Protein 5IMU (pdb70)

GO terms:
  GO:0005576 extracellular region (C, HDA)

Structure (mmCIF, N/CA/C/O backbone):
data_5IMU
#
_entry.id   5IMU
#
_cell.length_a   50.155
_cell.length_b   54.973
_cell.length_c   75.807
_cell.angle_alpha   90.00
_cell.angle_beta   90.00
_cell.angle_gamma   90.00
#
_symmetry.space_group_name_H-M   'P 21 21 21'
#
loop_
_entity.id
_entity.type
_entity.pdbx_description
1 polymer 'Tat (Twin-arginine translocation) pathway signal sequence containing protein'
2 non-polymer 'POTASSIUM ION'
3 water water
#
loop_
_atom_site.group_PDB
_atom_site.id
_atom_site.type_symbol
_atom_site.label_atom_id
_atom_site.label_alt_id
_atom_site.label_comp_id
_atom_site.label_asym_id
_atom_site.label_entity_id
_atom_site.label_seq_id
_atom_site.pdbx_PDB_ins_code
_atom_site.Cartn_x
_atom_site.Cartn_y
_atom_site.Cartn_z
_atom_site.occupancy
_atom_site.B_iso_or_equiv
_atom_site.auth_seq_id
_atom_site.auth_comp_id
_atom_site.auth_asym_id
_atom_site.auth_atom_id
_atom_site.pdbx_PDB_model_num
ATOM 1 N N . ALA A 1 4 ? 60.378 76.221 50.090 1.00 57.09 187 ALA A N 1
ATOM 2 C CA . ALA A 1 4 ? 60.243 77.461 50.846 1.00 55.41 187 ALA A CA 1
ATOM 3 C C . ALA A 1 4 ? 59.564 77.199 52.184 1.00 55.82 187 ALA A C 1
ATOM 4 O O . ALA A 1 4 ? 58.360 76.948 52.242 1.00 44.64 187 ALA A O 1
ATOM 6 N N . GLY A 1 5 ? 60.345 77.261 53.260 1.00 47.24 188 GLY A N 1
ATOM 7 C CA . GLY A 1 5 ? 59.846 76.953 54.582 1.00 40.04 188 GLY A CA 1
ATOM 8 C C . GLY A 1 5 ? 59.757 75.479 54.903 1.00 43.36 188 GLY A C 1
ATOM 9 O O . GLY A 1 5 ? 59.318 75.129 56.006 1.00 34.72 188 GLY A O 1
ATOM 10 N N . ALA A 1 6 ? 60.160 74.602 53.980 1.00 38.14 189 ALA A N 1
ATOM 11 C CA . ALA A 1 6 ? 60.094 73.168 54.240 1.00 35.49 189 ALA A CA 1
ATOM 12 C C . ALA A 1 6 ? 61.101 72.751 55.305 1.00 34.11 189 ALA A C 1
ATOM 13 O O . ALA A 1 6 ? 60.802 71.893 56.145 1.00 33.17 189 ALA A O 1
ATOM 15 N N . VAL A 1 7 ? 62.298 73.341 55.284 1.00 31.81 190 VAL A N 1
ATOM 16 C CA . VAL A 1 7 ? 63.305 73.009 56.288 1.00 34.98 190 VAL A CA 1
ATOM 17 C C . VAL A 1 7 ? 62.837 73.431 57.674 1.00 32.56 190 VAL A C 1
ATOM 18 O O . VAL A 1 7 ? 63.007 72.694 58.653 1.00 21.12 190 VAL A O 1
ATOM 22 N N . SER A 1 8 ? 62.234 74.618 57.781 1.00 27.79 191 SER A N 1
ATOM 23 C CA . SER A 1 8 ? 61.814 75.121 59.085 1.00 26.83 191 SER A CA 1
ATOM 24 C C . SER A 1 8 ? 60.711 74.258 59.686 1.00 28.99 191 SER A C 1
ATOM 25 O O . SER A 1 8 ? 60.713 73.990 60.893 1.00 24.23 191 SER A O 1
ATOM 28 N N . ALA A 1 9 ? 59.753 73.823 58.864 1.00 25.08 192 ALA A N 1
ATOM 29 C CA . ALA A 1 9 ? 58.688 72.962 59.366 1.00 21.98 192 ALA A CA 1
ATOM 30 C C . ALA A 1 9 ? 59.230 71.600 59.781 1.00 26.08 192 ALA A C 1
ATOM 31 O O . ALA A 1 9 ? 58.844 71.060 60.826 1.00 18.91 192 ALA A O 1
ATOM 33 N N . ARG A 1 10 ? 60.125 71.030 58.973 1.00 22.49 193 ARG A N 1
ATOM 34 C CA . ARG A 1 10 ? 60.748 69.763 59.335 1.00 21.16 193 ARG A CA 1
ATOM 35 C C . ARG A 1 10 ? 61.583 69.907 60.602 1.00 19.29 193 ARG A C 1
ATOM 36 O O . ARG A 1 10 ? 61.553 69.035 61.479 1.00 19.57 193 ARG A O 1
ATOM 44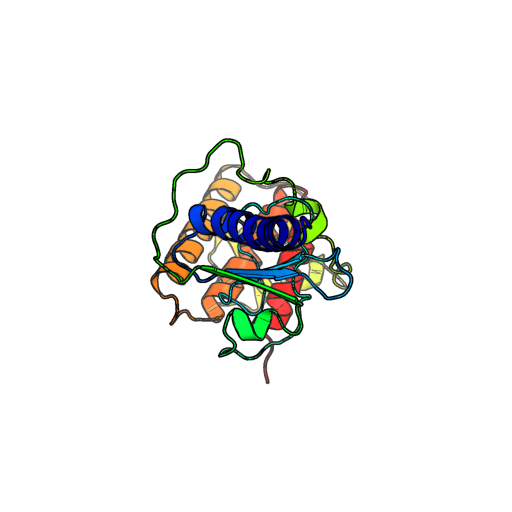 N N . ALA A 1 11 ? 62.326 71.008 60.717 1.00 13.45 194 ALA A N 1
ATOM 45 C CA . ALA A 1 11 ? 63.116 71.254 61.918 1.00 16.63 194 ALA A CA 1
ATOM 46 C C . ALA A 1 11 ? 62.223 71.397 63.145 1.00 18.38 194 ALA A C 1
ATOM 47 O O . ALA A 1 11 ? 62.514 70.837 64.207 1.00 10.95 194 ALA A O 1
ATOM 49 N N . ALA A 1 12 ? 61.131 72.157 63.016 1.00 14.26 195 ALA A N 1
ATOM 50 C CA . ALA A 1 12 ? 60.215 72.342 64.139 1.00 19.02 195 ALA A CA 1
ATOM 51 C C . ALA A 1 12 ? 59.667 71.008 64.625 1.00 18.98 195 ALA A C 1
ATOM 52 O O . ALA A 1 12 ? 59.527 70.786 65.834 1.00 14.84 195 ALA A O 1
ATOM 54 N N . GLU A 1 13 ? 59.362 70.107 63.692 1.00 13.43 196 GLU A N 1
ATOM 55 C CA . GLU A 1 13 ? 58.830 68.795 64.043 1.00 14.37 196 GLU A CA 1
ATOM 56 C C . GLU A 1 13 ? 59.851 67.974 64.822 1.00 18.78 196 GLU A C 1
ATOM 57 O O . GLU A 1 13 ? 59.517 67.350 65.837 1.00 16.46 196 GLU A O 1
ATOM 63 N N . GLN A 1 14 ? 61.104 67.967 64.363 1.00 16.10 197 GLN A N 1
ATOM 64 C CA . GLN A 1 14 ? 62.153 67.237 65.068 1.00 13.78 197 GLN A CA 1
ATOM 65 C C . GLN A 1 14 ? 62.449 67.866 66.425 1.00 14.94 197 GLN A C 1
ATOM 66 O O . GLN A 1 14 ? 62.629 67.153 67.421 1.00 13.33 197 GLN A O 1
ATOM 72 N N . GLN A 1 15 ? 62.501 69.199 66.484 1.00 12.71 198 GLN A N 1
ATOM 73 C CA . GLN A 1 15 ? 62.816 69.875 67.740 1.00 10.69 198 GLN A CA 1
ATOM 74 C C . GLN A 1 15 ? 61.733 69.645 68.783 1.00 14.94 198 GLN A C 1
ATOM 75 O O . GLN A 1 15 ? 62.027 69.526 69.978 1.00 12.95 198 GLN A O 1
ATOM 81 N N . ARG A 1 16 ? 60.473 69.587 68.350 1.00 12.46 199 ARG A N 1
ATOM 82 C CA . ARG A 1 16 ? 59.383 69.323 69.282 1.00 15.14 199 ARG A CA 1
ATOM 83 C C . ARG A 1 16 ? 59.542 67.960 69.944 1.00 17.84 199 ARG A C 1
ATOM 84 O O . ARG A 1 16 ? 59.329 67.819 71.155 1.00 11.35 199 ARG A O 1
ATOM 92 N N . LEU A 1 17 ? 59.921 66.944 69.165 1.00 8.96 200 LEU A N 1
ATOM 93 C CA . LEU A 1 17 ? 60.137 65.619 69.736 1.00 13.94 200 LEU A CA 1
ATOM 94 C C . LEU A 1 17 ? 61.289 65.626 70.731 1.00 12.83 200 LEU A C 1
ATOM 95 O O . LEU A 1 17 ? 61.214 64.980 71.782 1.00 12.89 200 LEU A O 1
ATOM 100 N N . GLN A 1 18 ? 62.367 66.349 70.418 1.00 10.51 201 GLN A N 1
ATOM 101 C CA . GLN A 1 18 ? 63.521 66.356 71.311 1.00 14.11 201 GLN A CA 1
ATOM 102 C C . GLN A 1 18 ? 63.197 67.046 72.631 1.00 9.11 201 GLN A C 1
ATOM 103 O O . GLN A 1 18 ? 63.658 66.610 73.692 1.00 10.96 201 GLN A O 1
ATOM 109 N N . ARG A 1 19 ? 62.410 68.126 72.589 1.00 12.41 202 ARG A N 1
ATOM 110 C CA . ARG A 1 19 ? 62.009 68.785 73.829 1.00 10.19 202 ARG A CA 1
ATOM 111 C C . ARG A 1 19 ? 61.143 67.868 74.684 1.00 14.22 202 ARG A C 1
ATOM 112 O O . ARG A 1 19 ? 61.234 67.890 75.917 1.00 9.91 202 ARG A O 1
ATOM 120 N N . ILE A 1 20 ? 60.296 67.055 74.049 1.00 10.37 203 ILE A N 1
ATOM 121 C CA . ILE A 1 20 ? 59.477 66.103 74.795 1.00 10.28 203 ILE A CA 1
ATOM 122 C C . ILE A 1 20 ? 60.357 65.053 75.464 1.00 10.35 203 ILE A C 1
ATOM 123 O O . ILE A 1 20 ? 60.171 64.723 76.641 1.00 10.11 203 ILE A O 1
ATOM 128 N N . VAL A 1 21 ? 61.335 64.519 74.727 1.00 11.03 204 VAL A N 1
ATOM 129 C CA . VAL A 1 21 ? 62.254 63.537 75.301 1.00 9.48 204 VAL A CA 1
ATOM 130 C C . VAL A 1 21 ? 63.041 64.152 76.452 1.00 12.40 204 VAL A C 1
ATOM 131 O O . VAL A 1 21 ? 63.134 63.578 77.544 1.00 11.93 204 VAL A O 1
ATOM 135 N N . ASP A 1 22 ? 63.623 65.332 76.223 1.00 8.53 205 ASP A N 1
ATOM 136 C CA . ASP A 1 22 ? 64.420 65.971 77.265 1.00 12.65 205 ASP A CA 1
ATOM 137 C C . ASP A 1 22 ? 63.573 66.334 78.479 1.00 8.56 205 ASP A C 1
ATOM 138 O O . ASP A 1 22 ? 64.097 66.414 79.597 1.00 12.33 205 ASP A O 1
ATOM 143 N N . ALA A 1 23 ? 62.266 66.536 78.286 1.00 12.26 206 ALA A N 1
ATOM 144 C CA . ALA A 1 23 ? 61.398 66.879 79.408 1.00 13.11 206 ALA A CA 1
ATOM 145 C C . ALA A 1 23 ? 61.258 65.715 80.382 1.00 15.19 206 ALA A C 1
ATOM 146 O O . ALA A 1 23 ? 61.274 65.913 81.603 1.00 10.71 206 ALA A O 1
ATOM 148 N N . VAL A 1 24 ? 61.108 64.492 79.869 1.00 7.30 207 VAL A N 1
ATOM 149 C CA . VAL A 1 24 ? 61.051 63.350 80.776 1.00 10.66 207 VAL A CA 1
ATOM 150 C C . VAL A 1 24 ? 62.452 62.933 81.204 1.00 12.82 207 VAL A C 1
ATOM 151 O O . VAL A 1 24 ? 62.643 62.448 82.327 1.00 12.06 207 VAL A O 1
ATOM 155 N N . ALA A 1 25 ? 63.451 63.127 80.337 1.00 12.84 208 ALA A N 1
ATOM 156 C CA . ALA A 1 25 ? 64.805 62.698 80.667 1.00 9.53 208 ALA A CA 1
ATOM 157 C C . ALA A 1 25 ? 65.371 63.491 81.837 1.00 14.07 208 ALA A C 1
ATOM 158 O O . ALA A 1 25 ? 66.043 62.928 82.705 1.00 10.33 208 ALA A O 1
ATOM 160 N N . ARG A 1 26 ? 65.104 64.799 81.894 1.00 14.12 209 ARG A N 1
ATOM 161 C CA . ARG A 1 26 ? 65.639 65.563 83.014 1.00 12.23 209 ARG A CA 1
ATOM 162 C C . ARG A 1 26 ? 64.970 65.190 84.332 1.00 13.78 209 ARG A C 1
ATOM 163 O O . ARG A 1 26 ? 65.571 65.388 85.392 1.00 13.54 209 ARG A O 1
ATOM 171 N N . GLN A 1 27 ? 63.755 64.634 84.289 1.00 11.12 210 GLN A N 1
ATOM 172 C CA . GLN A 1 27 ? 63.128 64.119 85.502 1.00 14.24 210 GLN A CA 1
ATOM 173 C C . GLN A 1 27 ? 63.753 62.799 85.938 1.00 15.11 210 GLN A C 1
ATOM 174 O O . GLN A 1 27 ? 63.875 62.535 87.139 1.00 14.61 210 GLN A O 1
ATOM 180 N N . GLU A 1 28 ? 64.142 61.955 84.985 1.00 9.88 211 GLU A N 1
ATOM 181 C CA . GLU A 1 28 ? 64.788 60.676 85.284 1.00 13.81 211 GLU A CA 1
ATOM 182 C C . GLU A 1 28 ? 65.825 60.371 84.211 1.00 11.57 211 GLU A C 1
ATOM 183 O O . GLU A 1 28 ? 65.551 59.656 83.238 1.00 12.31 211 GLU A O 1
ATOM 189 N N . PRO A 1 29 ? 67.046 60.895 84.364 1.00 13.02 212 PRO A N 1
ATOM 190 C CA . PRO A 1 29 ? 68.067 60.724 83.318 1.00 15.10 212 PRO A CA 1
ATOM 191 C C . PRO A 1 29 ? 68.797 59.392 83.358 1.00 13.04 212 PRO A C 1
ATOM 192 O O . PRO A 1 29 ? 69.569 59.105 82.433 1.00 15.55 212 PRO A O 1
ATOM 196 N N . ARG A 1 30 ? 68.579 58.573 84.383 1.00 13.64 213 ARG A N 1
ATOM 197 C CA . ARG A 1 30 ? 69.322 57.330 84.535 1.00 14.81 213 ARG A CA 1
ATOM 198 C C . ARG A 1 30 ? 68.827 56.215 83.622 1.00 15.23 213 ARG A C 1
ATOM 199 O O . ARG A 1 30 ? 69.444 55.144 83.597 1.00 14.77 213 ARG A O 1
ATOM 207 N N . ILE A 1 31 ? 67.747 56.432 82.869 1.00 15.28 214 ILE A N 1
ATOM 208 C CA . ILE A 1 31 ? 67.220 55.435 81.947 1.00 13.24 214 ILE A CA 1
ATOM 209 C C . ILE A 1 31 ? 67.066 56.070 80.571 1.00 14.73 214 ILE A C 1
ATOM 210 O O . ILE A 1 31 ? 67.015 57.293 80.427 1.00 10.48 214 ILE A O 1
ATOM 215 N N . SER A 1 32 ? 66.984 55.215 79.552 1.00 10.39 215 SER A N 1
ATOM 216 C CA . SER A 1 32 ? 66.900 55.683 78.174 1.00 11.72 215 SER A CA 1
ATOM 217 C C . SER A 1 32 ? 65.457 55.978 77.787 1.00 12.23 215 SER A C 1
ATOM 218 O O . SER A 1 32 ? 64.531 55.277 78.204 1.00 11.77 215 SER A O 1
ATOM 221 N N . TRP A 1 33 ? 65.274 57.026 76.982 1.00 11.29 216 TRP A N 1
ATOM 222 C CA . TRP A 1 33 ? 63.963 57.460 76.523 1.00 9.46 216 TRP A CA 1
ATOM 223 C C . TRP A 1 33 ? 63.980 57.654 75.014 1.00 9.81 216 TRP A C 1
ATOM 224 O O . TRP A 1 33 ? 65.033 57.882 74.414 1.00 11.65 216 TRP A O 1
ATOM 235 N N . ALA A 1 34 ? 62.795 57.586 74.409 1.00 11.74 217 ALA A N 1
ATOM 236 C CA . ALA A 1 34 ? 62.636 57.921 73.001 1.00 9.11 217 ALA A CA 1
ATOM 237 C C . ALA A 1 34 ? 61.206 58.373 72.746 1.00 11.11 217 ALA A C 1
ATOM 238 O O . ALA A 1 34 ? 60.270 57.932 73.418 1.00 11.85 217 ALA A O 1
ATOM 240 N N . ALA A 1 35 ? 61.048 59.259 71.765 1.00 13.08 218 ALA A N 1
ATOM 241 C CA . ALA A 1 35 ? 59.739 59.703 71.312 1.00 10.07 218 ALA A CA 1
ATOM 242 C C . ALA A 1 35 ? 59.713 59.745 69.792 1.00 12.33 218 ALA A C 1
ATOM 243 O O . ALA A 1 35 ? 60.711 60.076 69.147 1.00 12.06 218 ALA A O 1
ATOM 245 N N . GLY A 1 36 ? 58.563 59.410 69.227 1.00 10.27 219 GLY A N 1
ATOM 246 C CA . GLY A 1 36 ? 58.420 59.349 67.784 1.00 14.75 219 GLY A CA 1
ATOM 247 C C . GLY A 1 36 ? 57.045 59.806 67.351 1.00 14.01 219 GLY A C 1
ATOM 248 O O . GLY A 1 36 ? 56.066 59.695 68.092 1.00 12.70 219 GLY A O 1
ATOM 249 N N . LEU A 1 37 ? 56.983 60.331 66.131 1.00 11.68 220 LEU A N 1
ATOM 250 C CA . LEU A 1 37 ? 55.737 60.786 65.525 1.00 10.19 220 LEU A CA 1
ATOM 251 C C . LEU A 1 37 ? 55.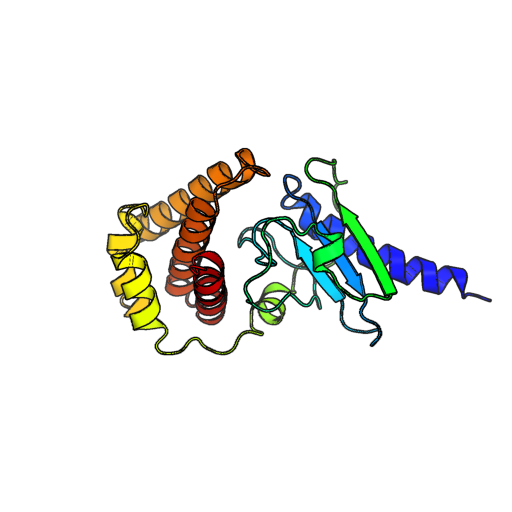239 59.714 64.563 1.00 14.97 220 LEU A C 1
ATOM 252 O O . LEU A 1 37 ? 55.963 59.315 63.645 1.00 12.15 220 LEU A O 1
ATOM 257 N N . ARG A 1 38 ? 54.010 59.251 64.776 1.00 12.16 221 ARG A N 1
ATOM 258 C CA . ARG A 1 38 ? 53.408 58.270 63.886 1.00 16.25 221 ARG A CA 1
ATOM 259 C C . ARG A 1 38 ? 53.060 58.907 62.544 1.00 16.96 221 ARG A C 1
ATOM 260 O O . ARG A 1 38 ? 53.024 60.133 62.396 1.00 16.70 221 ARG A O 1
ATOM 268 N N . ASP A 1 39 ? 52.791 58.053 61.554 1.00 20.15 222 ASP A N 1
ATOM 269 C CA . ASP A 1 39 ? 52.528 58.553 60.210 1.00 23.87 222 ASP A CA 1
ATOM 270 C C . ASP A 1 39 ? 51.175 59.243 60.084 1.00 24.64 222 ASP A C 1
ATOM 271 O O . ASP A 1 39 ? 50.905 59.839 59.037 1.00 26.64 222 ASP A O 1
ATOM 276 N N . ASP A 1 40 ? 50.322 59.186 61.111 1.00 21.38 223 ASP A N 1
ATOM 277 C CA . ASP A 1 40 ? 49.103 59.985 61.068 1.00 18.16 223 ASP A CA 1
ATOM 278 C C . ASP A 1 40 ? 49.379 61.466 61.287 1.00 21.98 223 ASP A C 1
ATOM 279 O O . ASP A 1 40 ? 48.469 62.284 61.109 1.00 28.62 223 ASP A O 1
ATOM 284 N N . GLY A 1 41 ? 50.604 61.824 61.666 1.00 19.70 224 GLY A N 1
ATOM 285 C CA . GLY A 1 41 ? 50.984 63.204 61.874 1.00 22.65 224 GLY A CA 1
ATOM 286 C C . GLY A 1 41 ? 50.551 63.806 63.191 1.00 19.68 224 GLY A C 1
ATOM 287 O O . GLY A 1 41 ? 50.893 64.965 63.461 1.00 21.80 224 GLY A O 1
ATOM 288 N N . THR A 1 42 ? 49.817 63.067 64.024 1.00 16.44 225 THR A N 1
ATOM 289 C CA . THR A 1 42 ? 49.288 63.611 65.270 1.00 21.80 225 THR A CA 1
ATOM 290 C C . THR A 1 42 ? 49.621 62.796 66.512 1.00 20.39 225 THR A C 1
ATOM 291 O O . THR A 1 42 ? 49.576 63.356 67.614 1.00 19.62 225 THR A O 1
ATOM 295 N N . THR A 1 43 ? 49.947 61.512 66.387 1.00 21.66 226 THR A N 1
ATOM 296 C CA . THR A 1 43 ? 50.215 60.669 67.547 1.00 17.50 226 THR A CA 1
ATOM 297 C C . THR A 1 43 ? 51.704 60.704 67.875 1.00 18.76 226 THR A C 1
ATOM 298 O O . THR A 1 43 ? 52.533 60.271 67.068 1.00 15.49 226 THR A O 1
ATOM 302 N N . THR A 1 44 ? 52.038 61.214 69.059 1.00 14.81 227 THR A N 1
ATOM 303 C CA . THR A 1 44 ? 53.410 61.223 69.557 1.00 13.90 227 THR A CA 1
ATOM 304 C C . THR A 1 44 ? 53.553 60.111 70.591 1.00 15.04 227 THR A C 1
ATOM 305 O O . THR A 1 44 ? 52.929 60.158 71.656 1.00 10.78 227 THR A O 1
ATOM 309 N N . LEU A 1 45 ? 54.376 59.116 70.275 1.00 10.88 228 LEU A N 1
ATOM 310 C CA . LEU A 1 45 ? 54.590 57.958 71.133 1.00 12.22 228 LEU A CA 1
ATOM 311 C C . LEU A 1 45 ? 55.841 58.169 71.975 1.00 13.71 228 LEU A C 1
ATOM 312 O O . LEU A 1 45 ? 56.881 58.576 71.449 1.00 11.42 228 LEU A O 1
ATOM 317 N N . LEU A 1 46 ? 55.741 57.890 73.275 1.00 8.39 229 LEU A N 1
ATOM 318 C CA . LEU A 1 46 ? 56.843 58.068 74.214 1.00 11.93 229 LEU A CA 1
ATOM 319 C C . LEU A 1 46 ? 57.123 56.753 74.928 1.00 13.66 229 LEU A C 1
ATOM 320 O O . LEU A 1 46 ? 56.196 56.103 75.426 1.00 11.18 229 LEU A O 1
ATOM 325 N N . VAL A 1 47 ? 58.399 56.363 74.982 1.00 13.92 230 VAL A N 1
ATOM 326 C CA . VAL A 1 47 ? 58.791 55.084 75.564 1.00 10.67 230 VAL A CA 1
ATOM 327 C C . VAL A 1 47 ? 60.053 55.243 76.402 1.00 14.87 230 VAL A C 1
ATOM 328 O O . VAL A 1 47 ? 60.851 56.164 76.204 1.00 10.37 230 VAL A O 1
ATOM 332 N N . THR A 1 48 ? 60.209 54.331 77.359 1.00 13.00 231 THR A N 1
ATOM 333 C CA . THR A 1 48 ? 61.491 53.971 77.942 1.00 10.44 231 THR A CA 1
ATOM 334 C C . THR A 1 48 ? 61.590 52.452 77.910 1.00 9.87 231 THR A C 1
ATOM 335 O O . THR A 1 48 ? 60.577 51.752 77.834 1.00 10.29 231 THR A O 1
ATOM 339 N N . ASP A 1 49 ? 62.817 51.937 77.953 1.00 10.24 232 ASP A N 1
ATOM 340 C CA . ASP A 1 49 ? 63.025 50.495 77.938 1.00 14.13 232 ASP A CA 1
ATOM 341 C C . ASP A 1 49 ? 63.131 49.905 79.340 1.00 14.68 232 ASP A C 1
ATOM 342 O O . ASP A 1 49 ? 63.587 48.765 79.492 1.00 12.97 232 ASP A O 1
ATOM 347 N N . LEU A 1 50 ? 62.713 50.657 80.362 1.00 15.71 233 LEU A N 1
ATOM 348 C CA . LEU A 1 50 ? 62.766 50.160 81.734 1.00 10.85 233 LEU A CA 1
ATOM 349 C C . LEU A 1 50 ? 61.965 48.872 81.890 1.00 12.83 233 LEU A C 1
ATOM 350 O O . LEU A 1 50 ? 62.428 47.918 82.526 1.00 16.41 233 LEU A O 1
ATOM 355 N N . ALA A 1 51 ? 60.766 48.819 81.307 1.00 10.21 234 ALA A N 1
ATOM 356 C CA . ALA A 1 51 ? 59.916 47.641 81.441 1.00 12.22 234 ALA A CA 1
ATOM 357 C C . ALA A 1 51 ? 58.855 47.562 80.349 1.00 16.20 234 ALA A C 1
ATOM 358 O O . ALA A 1 51 ? 57.657 47.635 80.638 1.00 11.86 234 ALA A O 1
ATOM 360 N N . GLY A 1 52 ? 59.284 47.416 79.095 1.00 13.51 235 GLY A N 1
ATOM 361 C CA . GLY A 1 52 ? 58.383 47.119 77.995 1.00 14.01 235 GLY A CA 1
ATOM 362 C C . GLY A 1 52 ? 57.431 48.220 77.584 1.00 16.08 235 GLY A C 1
ATOM 363 O O . GLY A 1 52 ? 56.500 47.953 76.818 1.00 17.02 235 GLY A O 1
ATOM 364 N N . GLY A 1 53 ? 57.630 49.448 78.054 1.00 11.93 236 GLY A N 1
ATOM 365 C CA . GLY A 1 53 ? 56.748 50.559 77.735 1.00 10.23 236 GLY A CA 1
ATOM 366 C C . GLY A 1 53 ? 56.085 51.199 78.936 1.00 15.91 236 GLY A C 1
ATOM 367 O O . GLY A 1 53 ? 55.427 52.241 78.785 1.00 11.48 236 GLY A O 1
ATOM 368 N N . TRP A 1 54 ? 56.223 50.608 80.118 1.00 14.14 237 TRP A N 1
ATOM 369 C CA . TRP A 1 54 ? 55.707 51.203 81.341 1.00 11.26 237 TRP A CA 1
ATOM 370 C C . TRP A 1 54 ? 56.477 52.478 81.669 1.00 9.35 237 TRP A C 1
ATOM 371 O O . TRP A 1 54 ? 57.689 52.562 81.454 1.00 9.73 237 TRP A O 1
ATOM 382 N N . ILE A 1 55 ? 55.767 53.478 82.172 1.00 10.32 238 ILE A N 1
ATOM 383 C CA . ILE A 1 55 ? 56.360 54.752 82.575 1.00 10.51 238 ILE A CA 1
ATOM 384 C C . ILE A 1 55 ? 56.300 54.837 84.090 1.00 7.46 238 ILE A C 1
ATOM 385 O O . ILE A 1 55 ? 55.207 54.738 84.670 1.00 8.34 238 ILE A O 1
ATOM 390 N N . PRO A 1 56 ? 57.427 55.025 84.785 1.00 11.23 239 PRO A N 1
ATOM 391 C CA . PRO A 1 56 ? 57.407 54.998 86.244 1.00 13.48 239 PRO A CA 1
ATOM 392 C C . PRO A 1 56 ? 56.628 56.184 86.808 1.00 12.41 239 PRO A C 1
ATOM 393 O O . PRO A 1 56 ? 56.514 57.230 86.149 1.00 12.61 239 PRO A O 1
ATOM 397 N N . PRO A 1 57 ? 56.093 56.056 88.024 1.00 12.93 240 PRO A N 1
ATOM 398 C CA . PRO A 1 57 ? 55.167 57.091 88.523 1.00 13.19 240 PRO A CA 1
ATOM 399 C C . PRO A 1 57 ? 55.820 58.432 88.813 1.00 12.61 240 PRO A C 1
ATOM 400 O O . PRO A 1 57 ? 55.126 59.456 88.779 1.00 15.09 240 PRO A O 1
ATOM 404 N N . HIS A 1 58 ? 57.118 58.473 89.104 1.00 12.66 241 HIS A N 1
ATOM 405 C CA . HIS A 1 58 ? 57.729 59.737 89.496 1.00 11.91 241 HIS A CA 1
ATOM 406 C C . HIS A 1 58 ? 58.069 60.628 88.308 1.00 12.31 241 HIS A C 1
ATOM 407 O O . HIS A 1 58 ? 58.599 61.726 88.512 1.00 14.49 241 HIS A O 1
ATOM 414 N N . VAL A 1 59 ? 57.769 60.199 87.086 1.00 9.95 242 VAL A N 1
ATOM 415 C CA . VAL A 1 59 ? 57.999 60.996 85.886 1.00 11.49 242 VAL A CA 1
ATOM 416 C C . VAL A 1 59 ? 56.660 61.549 85.420 1.00 10.34 242 VAL A C 1
ATOM 417 O O . VAL A 1 59 ? 55.729 60.785 85.141 1.00 11.10 242 VAL A O 1
ATOM 421 N N . ARG A 1 60 ? 56.560 62.876 85.348 1.00 11.16 243 ARG A N 1
ATOM 422 C CA . ARG A 1 60 ? 55.380 63.537 84.809 1.00 11.51 243 ARG A CA 1
ATOM 423 C C . ARG A 1 60 ? 55.532 63.705 83.302 1.00 9.15 243 ARG A C 1
ATOM 424 O O . ARG A 1 60 ? 56.620 64.013 82.808 1.00 11.74 243 ARG A O 1
ATOM 432 N N . LEU A 1 61 ? 54.415 63.492 82.565 1.00 12.14 244 LEU A N 1
ATOM 433 C CA . LEU A 1 61 ? 54.445 63.391 81.111 1.00 11.03 244 LEU A CA 1
ATOM 434 C C . LEU A 1 61 ? 54.016 64.694 80.449 1.00 11.89 244 LEU A C 1
ATOM 435 O O . LEU A 1 61 ? 53.094 65.363 80.930 1.00 13.16 244 LEU A O 1
ATOM 440 N N . PRO A 1 62 ? 54.674 65.064 79.350 1.00 11.71 245 PRO A N 1
ATOM 441 C CA . PRO A 1 62 ? 54.225 66.225 78.575 1.00 11.77 245 PRO A CA 1
ATOM 442 C C . PRO A 1 62 ? 52.841 66.004 77.985 1.00 14.50 245 PRO A C 1
ATOM 443 O O . PRO A 1 62 ? 52.353 64.878 77.858 1.00 13.45 245 PRO A O 1
ATOM 447 N N . ALA A 1 63 ? 52.205 67.114 77.623 1.00 9.06 246 ALA A N 1
ATOM 448 C CA . ALA A 1 63 ? 50.866 67.064 77.055 1.00 12.57 246 ALA A CA 1
ATOM 449 C C . ALA A 1 63 ? 50.854 66.293 75.739 1.00 15.60 246 ALA A C 1
ATOM 450 O O . ALA A 1 63 ? 51.811 66.337 74.961 1.00 12.63 246 ALA A O 1
ATOM 452 N N . ASN A 1 64 ? 49.762 65.559 75.517 1.00 12.90 247 ASN A N 1
ATOM 453 C CA . ASN A 1 64 ? 49.430 64.960 74.226 1.00 17.65 247 ASN A CA 1
ATOM 454 C C . ASN A 1 64 ? 50.418 63.882 73.789 1.00 18.91 247 ASN A C 1
ATOM 455 O O . ASN A 1 64 ? 50.685 63.735 72.594 1.00 16.04 247 ASN A O 1
ATOM 460 N N . VAL A 1 65 ? 50.967 63.109 74.718 1.00 13.85 248 VAL A N 1
ATOM 461 C CA . VAL A 1 65 ? 51.786 61.961 74.342 1.00 13.14 248 VAL A CA 1
ATOM 462 C C . VAL A 1 65 ? 50.958 60.694 74.504 1.00 17.52 248 VAL A C 1
ATOM 463 O O . VAL A 1 65 ? 50.026 60.626 75.314 1.00 13.75 248 VAL A O 1
ATOM 467 N N . THR A 1 66 ? 51.302 59.681 73.716 1.00 12.54 249 THR A N 1
ATOM 468 C CA . THR A 1 66 ? 50.646 58.383 73.741 1.00 12.53 249 THR A CA 1
ATOM 469 C C . THR A 1 66 ? 51.660 57.333 74.169 1.00 9.59 249 THR A C 1
ATOM 470 O O . THR A 1 66 ? 52.845 57.435 73.835 1.00 11.77 249 THR A O 1
ATOM 474 N N . LEU A 1 67 ? 51.201 56.337 74.919 1.00 9.87 250 LEU A N 1
ATOM 475 C CA . LEU A 1 67 ? 52.069 55.303 75.457 1.00 9.17 250 LEU A CA 1
ATOM 476 C C . LEU A 1 67 ? 51.806 53.972 74.765 1.00 11.09 250 LEU A C 1
ATOM 477 O O . LEU A 1 67 ? 50.738 53.742 74.191 1.00 9.58 250 LEU A O 1
ATOM 482 N N . LEU A 1 68 ? 52.804 53.093 74.821 1.00 10.92 251 LEU A N 1
ATOM 483 C CA . LEU A 1 68 ? 52.607 51.724 74.367 1.00 9.83 251 LEU A CA 1
ATOM 484 C C . LEU A 1 68 ? 51.559 51.040 75.233 1.00 15.32 251 LEU A C 1
ATOM 485 O O . LEU A 1 68 ? 51.516 51.229 76.452 1.00 13.16 251 LEU A O 1
ATOM 490 N N . GLU A 1 69 ? 50.705 50.247 74.598 1.00 17.75 252 GLU A N 1
ATOM 491 C CA . GLU A 1 69 ? 49.695 49.518 75.341 1.00 17.70 252 GLU A CA 1
ATOM 492 C C . GLU A 1 69 ? 50.337 48.350 76.089 1.00 16.94 252 GLU A C 1
ATOM 493 O O . GLU A 1 69 ? 51.371 47.824 75.666 1.00 18.03 252 GLU A O 1
ATOM 499 N N . PRO A 1 70 ? 49.755 47.935 77.222 1.00 13.57 253 PRO A N 1
ATOM 500 C CA . PRO A 1 70 ? 50.359 46.840 77.991 1.00 16.92 253 PRO A CA 1
ATOM 501 C C . PRO A 1 70 ? 50.221 45.496 77.296 1.00 22.26 253 PRO A C 1
ATOM 502 O O . PRO A 1 70 ? 49.155 44.873 77.313 1.00 26.54 253 PRO A O 1
ATOM 506 N N . THR A 1 71 ? 51.306 45.058 76.666 1.00 25.14 254 THR A N 1
ATOM 507 C CA . THR A 1 71 ? 51.419 43.732 76.083 1.00 30.03 254 THR A CA 1
ATOM 508 C C . THR A 1 71 ? 52.838 43.247 76.339 1.00 39.35 254 THR A C 1
ATOM 509 O O . THR A 1 71 ? 53.762 44.054 76.477 1.00 31.05 254 THR A O 1
ATOM 513 N N . ALA A 1 72 ? 53.001 41.929 76.441 1.00 37.63 255 ALA A N 1
ATOM 514 C CA . ALA A 1 72 ? 54.325 41.355 76.635 1.00 44.86 255 ALA A CA 1
ATOM 515 C C . ALA A 1 72 ? 55.243 41.731 75.478 1.00 38.59 255 ALA A C 1
ATOM 516 O O . ALA A 1 72 ? 54.915 41.510 74.309 1.00 42.41 255 ALA A O 1
ATOM 518 N N . ARG A 1 73 ? 56.390 42.316 75.811 1.00 39.58 256 ARG A N 1
ATOM 519 C CA . ARG A 1 73 ? 57.402 42.677 74.831 1.00 43.26 256 ARG A CA 1
ATOM 520 C C . ARG A 1 73 ? 58.745 42.128 75.282 1.00 35.45 256 ARG A C 1
ATOM 521 O O . ARG A 1 73 ? 59.011 42.002 76.481 1.00 44.20 256 ARG A O 1
ATOM 529 N N . ARG A 1 74 ? 59.588 41.800 74.306 1.00 43.31 257 ARG A N 1
ATOM 530 C CA . ARG A 1 74 ? 60.837 41.125 74.616 1.00 40.43 257 ARG A CA 1
ATOM 531 C C . ARG A 1 74 ? 61.752 42.025 75.435 1.00 35.99 257 ARG A C 1
ATOM 532 O O . ARG A 1 74 ? 61.774 43.250 75.272 1.00 35.29 257 ARG A O 1
ATOM 540 N N . ARG A 1 75 ? 62.506 41.382 76.327 1.00 40.80 258 ARG A N 1
ATOM 541 C CA . ARG A 1 75 ? 63.337 42.079 77.296 1.00 37.02 258 ARG A CA 1
ATOM 542 C C . ARG A 1 75 ? 64.373 42.974 76.626 1.00 34.26 258 ARG A C 1
ATOM 543 O O . ARG A 1 75 ? 64.684 44.058 77.132 1.00 33.49 258 ARG A O 1
ATOM 551 N N . ASP A 1 76 ? 64.904 42.543 75.488 1.00 35.67 259 ASP A N 1
ATOM 552 C CA . ASP A 1 76 ? 66.092 43.129 74.881 1.00 36.23 259 ASP A CA 1
ATOM 553 C C . ASP A 1 76 ? 65.784 44.239 73.886 1.00 24.38 259 ASP A C 1
ATOM 554 O O . ASP A 1 76 ? 66.713 44.755 73.260 1.00 22.90 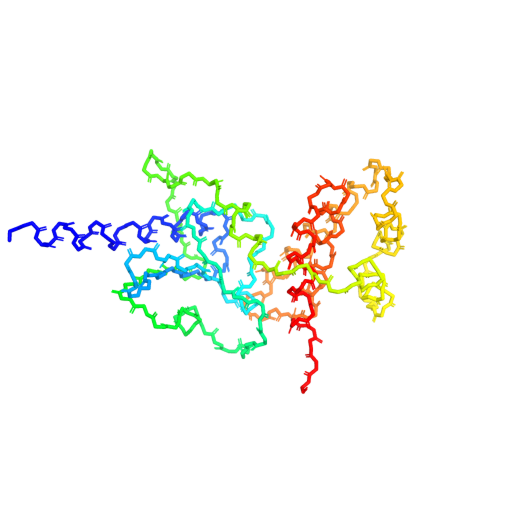259 ASP A O 1
ATOM 559 N N . ALA A 1 77 ? 64.519 44.610 73.720 1.00 22.43 260 ALA A N 1
ATOM 560 C CA . ALA A 1 77 ? 64.170 45.668 72.782 1.00 22.07 260 ALA A CA 1
ATOM 561 C C . ALA A 1 77 ? 64.608 47.019 73.331 1.00 19.30 260 ALA A C 1
ATOM 562 O O . ALA A 1 77 ? 64.293 47.369 74.472 1.00 19.34 260 ALA A O 1
ATOM 564 N N . ASP A 1 78 ? 65.347 47.774 72.522 1.00 15.01 261 ASP A N 1
ATOM 565 C CA . ASP A 1 78 ? 65.793 49.098 72.918 1.00 21.80 261 ASP A CA 1
ATOM 566 C C . ASP A 1 78 ? 64.711 50.129 72.593 1.00 16.27 261 ASP A C 1
ATOM 567 O O . ASP A 1 78 ? 63.665 49.812 72.020 1.00 17.40 261 ASP A O 1
ATOM 572 N N . VAL A 1 79 ? 64.967 51.386 72.966 1.00 14.04 262 VAL A N 1
ATOM 573 C CA . VAL A 1 79 ? 63.954 52.427 72.810 1.00 15.26 262 VAL A CA 1
ATOM 574 C C . VAL A 1 79 ? 63.608 52.647 71.344 1.00 13.83 262 VAL A C 1
ATOM 575 O O . VAL A 1 79 ? 62.461 52.973 71.013 1.00 12.12 262 VAL A O 1
ATOM 579 N N . ILE A 1 80 ? 64.576 52.471 70.444 1.00 10.91 263 ILE A N 1
ATOM 580 C CA . ILE A 1 80 ? 64.291 52.626 69.019 1.00 11.91 263 ILE A CA 1
ATOM 581 C C . ILE A 1 80 ? 63.343 51.528 68.550 1.00 15.71 263 ILE A C 1
ATOM 582 O O . ILE A 1 80 ? 62.343 51.793 67.872 1.00 11.24 263 ILE A O 1
ATOM 587 N N . ASP A 1 81 ? 63.644 50.275 68.910 1.00 13.03 264 ASP A N 1
ATOM 588 C CA . ASP A 1 81 ? 62.759 49.166 68.561 1.00 13.41 264 ASP A CA 1
ATOM 589 C C . ASP A 1 81 ? 61.367 49.356 69.153 1.00 16.25 264 ASP A C 1
ATOM 590 O O . ASP A 1 81 ? 60.361 49.034 68.507 1.00 14.17 264 ASP A O 1
ATOM 595 N N . LEU A 1 82 ? 61.287 49.878 70.382 1.00 14.62 265 LEU A N 1
ATOM 596 C CA . LEU A 1 82 ? 59.993 50.019 71.045 1.00 10.14 265 LEU A CA 1
ATOM 597 C C . LEU A 1 82 ? 59.104 51.043 70.350 1.00 13.56 265 LEU A C 1
ATOM 598 O O . LEU A 1 82 ? 57.875 50.925 70.399 1.00 11.76 265 LEU A O 1
ATOM 603 N N . LEU A 1 83 ? 59.699 52.046 69.697 1.00 13.26 266 LEU A N 1
ATOM 604 C CA . LEU A 1 83 ? 58.898 53.049 69.000 1.00 13.38 266 LEU A CA 1
ATOM 605 C C . LEU A 1 83 ? 58.126 52.451 67.832 1.00 15.39 266 LEU A C 1
ATOM 606 O O . LEU A 1 83 ? 57.058 52.959 67.472 1.00 15.48 266 LEU A O 1
ATOM 611 N N . GLY A 1 84 ? 58.647 51.386 67.226 1.00 16.68 267 GLY A N 1
ATOM 612 C CA . GLY A 1 84 ? 57.996 50.843 66.051 1.00 15.62 267 GLY A CA 1
ATOM 613 C C . GLY A 1 84 ? 58.102 51.794 64.870 1.00 14.63 267 GLY A C 1
ATOM 614 O O . GLY A 1 84 ? 59.096 52.503 64.688 1.00 14.40 267 GLY A O 1
ATOM 615 N N . ALA A 1 85 ? 57.042 51.821 64.064 1.00 13.08 268 ALA A N 1
ATOM 616 C CA . ALA A 1 85 ? 57.029 52.595 62.828 1.00 16.93 268 ALA A CA 1
ATOM 617 C C . ALA A 1 85 ? 56.664 54.048 63.114 1.00 15.02 268 ALA A C 1
ATOM 618 O O . ALA A 1 85 ? 55.556 54.337 63.579 1.00 15.75 268 ALA A O 1
ATOM 620 N N . VAL A 1 86 ? 57.594 54.961 62.828 1.00 10.93 269 VAL A N 1
ATOM 621 C CA . VAL A 1 86 ? 57.403 56.393 63.024 1.00 13.71 269 VAL A CA 1
ATOM 622 C C . VAL A 1 86 ? 58.071 57.125 61.866 1.00 14.08 269 VAL A C 1
ATOM 623 O O . VAL A 1 86 ? 58.821 56.539 61.083 1.00 10.19 269 VAL A O 1
ATOM 627 N N . VAL A 1 87 ? 57.793 58.426 61.764 1.00 10.83 270 VAL A N 1
ATOM 628 C CA . VAL A 1 87 ? 58.355 59.267 60.710 1.00 10.93 270 VAL A CA 1
ATOM 629 C C . VAL A 1 87 ? 59.327 60.307 61.248 1.00 11.29 270 VAL A C 1
ATOM 630 O O . VAL A 1 87 ? 59.843 61.120 60.466 1.00 12.26 270 VAL A O 1
ATOM 634 N N . ALA A 1 88 ? 59.592 60.312 62.554 1.00 10.43 271 ALA A N 1
ATOM 635 C CA . ALA A 1 88 ? 60.640 61.131 63.152 1.00 10.90 271 ALA A CA 1
ATOM 636 C C . ALA A 1 88 ? 60.933 60.580 64.539 1.00 12.77 271 ALA A C 1
ATOM 637 O O . ALA A 1 88 ? 60.029 60.095 65.224 1.00 9.08 271 ALA A O 1
ATOM 639 N N . VAL A 1 89 ? 62.203 60.647 64.942 1.00 9.41 272 VAL A N 1
ATOM 640 C CA . VAL A 1 89 ? 62.676 60.021 66.173 1.00 10.18 272 VAL A CA 1
ATOM 641 C C . VAL A 1 89 ? 63.578 60.987 66.932 1.00 12.84 272 VAL A C 1
ATOM 642 O O . VAL A 1 89 ? 64.405 61.683 66.333 1.00 11.72 272 VAL A O 1
ATOM 646 N N . ALA A 1 90 ? 63.415 61.022 68.257 1.00 12.76 273 ALA A N 1
ATOM 647 C CA . ALA A 1 90 ? 64.369 61.635 69.174 1.00 8.41 273 ALA A CA 1
ATOM 648 C C . ALA A 1 90 ? 64.565 60.698 70.359 1.00 12.04 273 ALA A C 1
ATOM 649 O O . ALA A 1 90 ? 63.674 59.914 70.697 1.00 10.01 273 ALA A O 1
ATOM 651 N N . ALA A 1 91 ? 65.736 60.777 70.990 1.00 10.14 274 ALA A N 1
ATOM 652 C CA . ALA A 1 91 ? 66.055 59.845 72.062 1.00 8.72 274 ALA A CA 1
ATOM 653 C C . ALA A 1 91 ? 66.997 60.483 73.074 1.00 11.37 274 ALA A C 1
ATOM 654 O O . ALA A 1 91 ? 67.556 61.562 72.858 1.00 11.14 274 ALA A O 1
ATOM 656 N N . HIS A 1 92 ? 67.157 59.783 74.196 1.00 9.37 275 HIS A N 1
ATOM 657 C CA . HIS A 1 92 ? 68.070 60.137 75.273 1.00 11.98 275 HIS A CA 1
ATOM 658 C C . HIS A 1 92 ? 68.707 58.852 75.773 1.00 10.47 275 HIS A C 1
ATOM 659 O O . HIS A 1 92 ? 67.996 57.904 76.114 1.00 12.73 275 HIS A O 1
ATOM 666 N N . GLU A 1 93 ? 70.034 58.806 75.791 1.00 10.00 276 GLU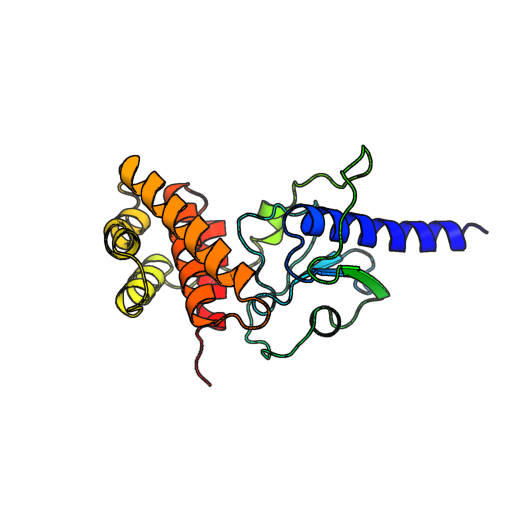 A N 1
ATOM 667 C CA . GLU A 1 93 ? 70.739 57.652 76.327 1.00 13.60 276 GLU A CA 1
ATOM 668 C C . GLU A 1 93 ? 70.918 57.825 77.828 1.00 11.98 276 GLU A C 1
ATOM 669 O O . GLU A 1 93 ? 71.205 58.927 78.305 1.00 12.99 276 GLU A O 1
ATOM 675 N N . SER A 1 94 ? 70.737 56.729 78.563 1.00 13.18 277 SER A N 1
ATOM 676 C CA . SER A 1 94 ? 70.799 56.765 80.018 1.00 15.98 277 SER A CA 1
ATOM 677 C C . SER A 1 94 ? 72.095 57.405 80.499 1.00 17.05 277 SER A C 1
ATOM 678 O O . SER A 1 94 ? 73.179 57.101 79.992 1.00 16.45 277 SER A O 1
ATOM 681 N N . ASN A 1 95 ? 71.960 58.318 81.465 1.00 16.69 278 ASN A N 1
ATOM 682 C CA . ASN A 1 95 ? 73.039 59.016 82.165 1.00 19.43 278 ASN A CA 1
ATOM 683 C C . ASN A 1 95 ? 73.648 60.159 81.360 1.00 24.00 278 ASN A C 1
ATOM 684 O O . ASN A 1 95 ? 74.643 60.752 81.799 1.00 22.67 278 ASN A O 1
ATOM 689 N N . THR A 1 96 ? 73.085 60.494 80.201 1.00 20.65 279 THR A N 1
ATOM 690 C CA . THR A 1 96 ? 73.444 61.737 79.532 1.00 18.66 279 THR A CA 1
ATOM 691 C C . THR A 1 96 ? 72.914 62.924 80.329 1.00 17.77 279 THR A C 1
ATOM 692 O O . THR A 1 96 ? 71.807 62.880 80.873 1.00 15.44 279 THR A O 1
ATOM 696 N N . TYR A 1 97 ? 73.712 63.985 80.413 1.00 18.21 280 TYR A N 1
ATOM 697 C CA . TYR A 1 97 ? 73.265 65.180 81.114 1.00 19.25 280 TYR A CA 1
ATOM 698 C C . TYR A 1 97 ? 72.218 65.922 80.293 1.00 24.93 280 TYR A C 1
ATOM 699 O O . TYR A 1 97 ? 72.331 66.044 79.071 1.00 26.03 280 TYR A O 1
ATOM 708 N N . VAL A 1 98 ? 71.193 66.422 80.978 1.00 20.36 281 VAL A N 1
ATOM 709 C CA . VAL A 1 98 ? 70.092 67.140 80.349 1.00 23.03 281 VAL A CA 1
ATOM 710 C C . VAL A 1 98 ? 70.090 68.568 80.872 1.00 22.42 281 VAL A C 1
ATOM 711 O O . VAL A 1 98 ? 70.201 68.792 82.083 1.00 25.63 281 VAL A O 1
ATOM 715 N N . ALA A 1 99 ? 69.953 69.527 79.960 1.00 24.57 282 ALA A N 1
ATOM 716 C CA . ALA A 1 99 ? 69.970 70.931 80.343 1.00 21.29 282 ALA A CA 1
ATOM 717 C C . ALA A 1 99 ? 68.783 71.271 81.237 1.00 24.19 282 ALA A C 1
ATOM 718 O O . ALA A 1 99 ? 67.717 70.652 81.161 1.00 19.19 282 ALA A O 1
ATOM 720 N N . GLU A 1 100 ? 68.985 72.264 82.101 1.00 24.99 283 GLU A N 1
ATOM 721 C CA . GLU A 1 100 ? 67.889 72.805 82.887 1.00 30.28 283 GLU A CA 1
ATOM 722 C C . GLU A 1 100 ? 66.792 73.319 81.956 1.00 23.13 283 GLU A C 1
ATOM 723 O O . GLU A 1 100 ? 67.075 73.777 80.844 1.00 21.61 283 GLU A O 1
ATOM 729 N N . PRO A 1 101 ? 65.533 73.255 82.379 1.00 18.70 284 PRO A N 1
ATOM 730 C CA . PRO A 1 101 ? 64.446 73.660 81.487 1.00 20.42 284 PRO A CA 1
ATOM 731 C C . PRO A 1 101 ? 64.387 75.168 81.322 1.00 28.54 284 PRO A C 1
ATOM 732 O O . PRO A 1 101 ? 64.814 75.935 82.188 1.00 19.76 284 PRO A O 1
ATOM 736 N N . GLY A 1 102 ? 63.850 75.583 80.181 1.00 26.31 285 GLY A N 1
ATOM 737 C CA . GLY A 1 102 ? 63.595 76.975 79.913 1.00 23.60 285 GLY A CA 1
ATOM 738 C C . GLY A 1 102 ? 62.122 77.199 79.650 1.00 23.86 285 GLY A C 1
ATOM 739 O O . GLY A 1 102 ? 61.283 76.329 79.912 1.00 18.11 285 GLY A O 1
ATOM 740 N N . PRO A 1 103 ? 61.775 78.376 79.128 1.00 20.05 286 PRO A N 1
ATOM 741 C CA . PRO A 1 103 ? 60.360 78.658 78.837 1.00 26.90 286 PRO A CA 1
ATOM 742 C C . PRO A 1 103 ? 59.752 77.760 77.769 1.00 29.24 286 PRO A C 1
ATOM 743 O O . PRO A 1 103 ? 58.523 77.626 77.729 1.00 32.26 286 PRO A O 1
ATOM 747 N N . ASP A 1 104 ? 60.556 77.142 76.907 1.00 20.77 287 ASP A N 1
ATOM 748 C CA . ASP A 1 104 ? 60.023 76.327 75.822 1.00 20.31 287 ASP A CA 1
ATOM 749 C C . ASP A 1 104 ? 59.824 74.865 76.206 1.00 21.46 287 ASP A C 1
ATOM 750 O O . ASP A 1 104 ? 59.385 74.073 75.364 1.00 18.05 287 ASP A O 1
ATOM 755 N N . ALA A 1 105 ? 60.121 74.488 77.446 1.00 19.05 288 ALA A N 1
ATOM 756 C CA . ALA A 1 105 ? 59.911 73.110 77.864 1.00 19.41 288 ALA A CA 1
ATOM 757 C C . ALA A 1 105 ? 58.418 72.786 77.857 1.00 16.77 288 ALA A C 1
ATOM 758 O O . ALA A 1 105 ? 57.600 73.619 78.265 1.00 12.83 288 ALA A O 1
ATOM 760 N N . PRO A 1 106 ? 58.029 71.595 77.402 1.00 13.82 289 PRO A N 1
ATOM 761 C CA . PRO A 1 106 ? 56.600 71.272 77.323 1.00 13.06 289 PRO A CA 1
ATOM 762 C C . PRO A 1 106 ? 55.977 71.153 78.704 1.00 11.37 289 PRO A C 1
ATOM 763 O O . PRO A 1 106 ? 56.575 70.609 79.635 1.00 13.75 289 PRO A O 1
ATOM 767 N N . ALA A 1 107 ? 54.756 71.666 78.826 1.00 12.20 290 ALA A N 1
ATOM 768 C CA . ALA A 1 107 ? 54.024 71.574 80.080 1.00 12.70 290 ALA A CA 1
ATOM 769 C C . ALA A 1 107 ? 53.699 70.121 80.404 1.00 10.30 290 ALA A C 1
ATOM 770 O O . ALA A 1 107 ? 53.261 69.355 79.541 1.00 8.80 290 ALA A O 1
ATOM 772 N N . LEU A 1 108 ? 53.910 69.746 81.663 1.00 11.22 291 LEU A N 1
ATOM 773 C CA . LEU A 1 108 ? 53.776 68.354 82.088 1.00 10.94 291 LEU A CA 1
ATOM 774 C C . LEU A 1 108 ? 52.343 68.061 82.542 1.00 12.67 291 LEU A C 1
ATOM 775 O O . LEU A 1 108 ? 52.067 67.752 83.701 1.00 11.65 291 LEU A O 1
ATOM 780 N N . THR A 1 109 ? 51.421 68.157 81.585 1.00 7.12 292 THR A N 1
ATOM 781 C CA . THR A 1 109 ? 49.997 67.984 81.843 1.00 9.33 292 THR A CA 1
ATOM 782 C C . THR A 1 109 ? 49.433 66.708 81.231 1.00 12.71 292 THR A C 1
ATOM 783 O O . THR A 1 109 ? 48.209 66.545 81.190 1.00 11.24 292 THR A O 1
ATOM 787 N N . GLY A 1 110 ? 50.281 65.803 80.758 1.00 9.43 293 GLY A N 1
ATOM 788 C CA . GLY A 1 110 ? 49.791 64.700 79.964 1.00 11.79 293 GLY A CA 1
ATOM 789 C C . GLY A 1 110 ? 49.581 63.378 80.666 1.00 16.80 293 GLY A C 1
ATOM 790 O O . GLY A 1 110 ? 49.258 62.394 79.995 1.00 12.26 293 GLY A O 1
ATOM 791 N N . ASP A 1 111 ? 49.732 63.313 81.991 1.00 12.40 294 ASP A N 1
ATOM 792 C CA . ASP A 1 111 ? 49.681 62.021 82.673 1.00 14.76 294 ASP A CA 1
ATOM 793 C C . ASP A 1 111 ? 48.280 61.419 82.655 1.00 14.17 294 ASP A C 1
ATOM 794 O O . ASP A 1 111 ? 48.126 60.213 82.436 1.00 13.11 294 ASP A O 1
ATOM 799 N N . ARG A 1 112 ? 47.250 62.236 82.886 1.00 13.95 295 ARG A N 1
ATOM 800 C CA . ARG A 1 112 ? 45.896 61.698 82.987 1.00 11.35 295 ARG A CA 1
ATOM 801 C C . ARG A 1 112 ? 45.464 61.032 81.685 1.00 15.08 295 ARG A C 1
ATOM 802 O O . ARG A 1 112 ? 44.976 59.896 81.688 1.00 15.85 295 ARG A O 1
ATOM 810 N N . SER A 1 113 ? 45.639 61.724 80.558 1.00 12.42 296 SER A N 1
ATOM 811 C CA . SER A 1 113 ? 45.208 61.162 79.282 1.00 12.51 296 SER A CA 1
ATOM 812 C C . SER A 1 113 ? 46.106 60.008 78.849 1.00 12.52 296 SER A C 1
ATOM 813 O O . SER A 1 113 ? 45.618 58.997 78.332 1.00 13.21 296 SER A O 1
ATOM 816 N N . ALA A 1 114 ? 47.418 60.136 79.058 1.00 9.80 297 ALA A N 1
ATOM 817 C CA . ALA A 1 114 ? 48.342 59.111 78.579 1.00 11.75 297 ALA A CA 1
ATOM 818 C C . ALA A 1 114 ? 48.160 57.796 79.326 1.00 12.45 297 ALA A C 1
ATOM 819 O O . ALA A 1 114 ? 48.255 56.719 78.725 1.00 9.54 297 ALA A O 1
ATOM 821 N N . ARG A 1 115 ? 47.892 57.856 80.628 1.00 7.82 298 ARG A N 1
ATOM 822 C CA . ARG A 1 115 ? 47.830 56.655 81.451 1.00 10.78 298 ARG A CA 1
ATOM 823 C C . ARG A 1 115 ? 46.416 56.106 81.617 1.00 10.40 298 ARG A C 1
ATOM 824 O O . ARG A 1 115 ? 46.240 55.104 82.317 1.00 12.45 298 ARG A O 1
ATOM 832 N N . SER A 1 116 ? 45.411 56.715 80.983 1.00 12.36 299 SER A N 1
ATOM 833 C CA . SER A 1 116 ? 44.025 56.279 81.115 1.00 12.80 299 SER A CA 1
ATOM 834 C C . SER A 1 116 ? 43.523 55.489 79.909 1.00 15.30 299 SER A C 1
ATOM 835 O O . SER A 1 116 ? 42.326 55.195 79.834 1.00 16.77 299 SER A O 1
ATOM 838 N N . ALA A 1 117 ? 44.398 55.139 78.969 1.00 14.52 300 ALA A N 1
ATOM 839 C CA . ALA A 1 117 ? 43.967 54.498 77.732 1.00 20.27 300 ALA A CA 1
ATOM 840 C C . ALA A 1 117 ? 43.704 53.004 77.881 1.00 23.83 300 ALA A C 1
ATOM 841 O O . ALA A 1 117 ? 43.226 52.380 76.927 1.00 29.22 300 ALA A O 1
ATOM 843 N N . ILE A 1 118 ? 43.993 52.416 79.037 1.00 20.69 301 ILE A N 1
ATOM 844 C CA . ILE A 1 118 ? 43.832 50.977 79.234 1.00 15.89 301 ILE A CA 1
ATOM 845 C C . ILE A 1 118 ? 42.426 50.690 79.744 1.00 22.53 301 ILE A C 1
ATOM 846 O O . ILE A 1 118 ? 41.973 51.339 80.699 1.00 19.25 301 ILE A O 1
ATOM 851 N N . PRO A 1 119 ? 41.706 49.739 79.148 1.00 23.78 302 PRO A N 1
ATOM 852 C CA . PRO A 1 119 ? 40.399 49.354 79.691 1.00 24.22 302 PRO A CA 1
ATOM 853 C C . PRO A 1 119 ? 40.517 48.896 81.139 1.00 21.81 302 PRO A C 1
ATOM 854 O O . PRO A 1 119 ? 41.564 48.413 81.578 1.00 17.89 302 PRO A O 1
ATOM 858 N N . LYS A 1 120 ? 39.425 49.062 81.881 1.00 23.12 303 LYS A N 1
ATOM 859 C CA . LYS A 1 120 ? 39.397 48.643 83.275 1.00 24.64 303 LYS A CA 1
ATOM 860 C C . LYS A 1 120 ? 39.682 47.151 83.387 1.00 28.05 303 LYS A C 1
ATOM 861 O O . LYS A 1 120 ? 39.042 46.330 82.722 1.00 24.94 303 LYS A O 1
ATOM 867 N N . VAL A 1 121 ? 40.666 46.808 84.222 1.00 22.04 304 VAL A N 1
ATOM 868 C CA . VAL A 1 121 ? 41.002 45.411 84.458 1.00 21.44 304 VAL A CA 1
ATOM 869 C C . VAL A 1 121 ? 39.790 44.683 85.024 1.00 21.65 304 VAL A C 1
ATOM 870 O O . VAL A 1 121 ? 39.034 45.229 85.838 1.00 20.85 304 VAL A O 1
ATOM 874 N N . ASP A 1 122 ? 39.585 43.447 84.574 1.00 19.46 305 ASP A N 1
ATOM 875 C CA . ASP A 1 122 ? 38.495 42.633 85.095 1.00 19.25 305 ASP A CA 1
ATOM 876 C C . ASP A 1 122 ? 38.737 42.295 86.562 1.00 18.60 305 ASP A C 1
ATOM 877 O O . ASP A 1 122 ? 39.845 41.913 86.951 1.00 16.12 305 ASP A O 1
ATOM 882 N N . GLU A 1 123 ? 37.685 42.431 87.371 1.00 15.60 306 GLU A N 1
ATOM 883 C CA . GLU A 1 123 ? 37.738 42.191 88.813 1.00 19.27 306 GLU A CA 1
ATOM 884 C C . GLU A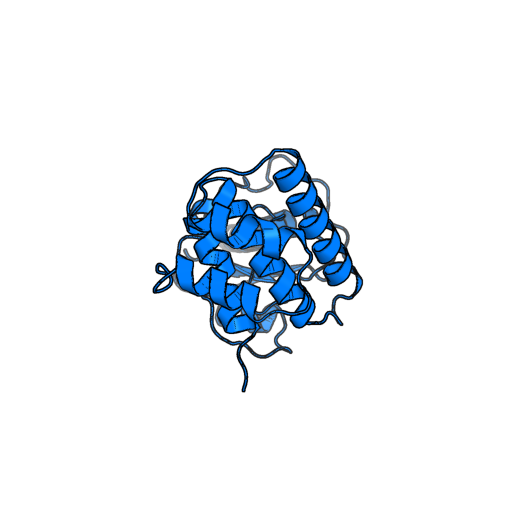 1 123 ? 38.960 42.870 89.433 1.00 19.29 306 GLU A C 1
ATOM 885 O O . GLU A 1 123 ? 39.825 42.226 90.028 1.00 17.56 306 GLU A O 1
ATOM 891 N N . PHE A 1 124 ? 39.017 44.196 89.270 1.00 14.61 307 PHE A N 1
ATOM 892 C CA . PHE A 1 124 ? 40.200 44.954 89.671 1.00 15.01 307 PHE A CA 1
ATOM 893 C C . PHE A 1 124 ? 40.603 44.657 91.111 1.00 12.66 307 PHE A C 1
ATOM 894 O O . PHE A 1 124 ? 41.771 44.363 91.392 1.00 9.88 307 PHE A O 1
ATOM 902 N N . GLY A 1 125 ? 39.649 44.739 92.034 1.00 10.69 308 GLY A N 1
ATOM 903 C CA . GLY A 1 125 ? 39.914 44.561 93.443 1.00 12.51 308 GLY A CA 1
ATOM 904 C C . GLY A 1 125 ? 40.474 43.196 93.794 1.00 14.19 308 GLY A C 1
ATOM 905 O O . GLY A 1 125 ? 41.571 43.078 94.351 1.00 12.28 308 GLY A O 1
ATOM 906 N N . PRO A 1 126 ? 39.715 42.135 93.502 1.00 15.28 309 PRO A N 1
ATOM 907 C CA . PRO A 1 126 ? 40.239 40.779 93.738 1.00 13.60 309 PRO A CA 1
ATOM 908 C C . PRO A 1 126 ? 41.544 40.498 93.017 1.00 13.63 309 PRO A C 1
ATOM 909 O O . PRO A 1 126 ? 42.390 39.769 93.551 1.00 13.05 309 PRO A O 1
ATOM 913 N N . THR A 1 127 ? 41.733 41.056 91.819 1.00 12.38 310 THR A N 1
ATOM 914 C CA . THR A 1 127 ? 42.978 40.842 91.086 1.00 13.72 310 THR A CA 1
ATOM 915 C C . THR A 1 127 ? 44.171 41.406 91.851 1.00 9.15 310 THR A C 1
ATOM 916 O O . THR A 1 127 ? 45.222 40.759 91.941 1.00 11.58 310 THR A O 1
ATOM 920 N N . LEU A 1 128 ? 44.028 42.612 92.407 1.00 11.36 311 LEU A N 1
ATOM 921 C CA . LEU A 1 128 ? 45.126 43.213 93.158 1.00 13.61 311 LEU A CA 1
ATOM 922 C C . LEU A 1 128 ? 45.421 42.423 94.427 1.00 11.35 311 LEU A C 1
ATOM 923 O O . LEU A 1 128 ? 46.588 42.203 94.770 1.00 8.86 311 LEU A O 1
ATOM 928 N N . VAL A 1 129 ? 44.376 41.997 95.139 1.00 11.99 312 VAL A N 1
ATOM 929 C CA . VAL A 1 129 ? 44.575 41.270 96.390 1.00 11.85 312 VAL A CA 1
ATOM 930 C C . VAL A 1 129 ? 45.254 39.930 96.127 1.00 12.71 312 VAL A C 1
ATOM 931 O O . VAL A 1 129 ? 46.121 39.495 96.896 1.00 10.75 312 VAL A O 1
ATOM 935 N N . GLU A 1 130 ? 44.875 39.257 95.035 1.00 10.44 313 GLU A N 1
ATOM 936 C CA . GLU A 1 130 ? 45.539 38.010 94.664 1.00 10.72 313 GLU A CA 1
ATOM 937 C C . GLU A 1 130 ? 47.003 38.246 94.323 1.00 9.69 313 GLU A C 1
ATOM 938 O O . GLU A 1 130 ? 47.876 37.468 94.726 1.00 10.90 313 GLU A O 1
ATOM 944 N N . ALA A 1 131 ? 47.292 39.317 93.579 1.00 8.99 314 ALA A N 1
ATOM 945 C CA . ALA A 1 131 ? 48.674 39.614 93.218 1.00 13.86 314 ALA A CA 1
ATOM 946 C C . ALA A 1 131 ? 49.529 39.844 94.456 1.00 9.10 314 ALA A C 1
ATOM 947 O O . ALA A 1 131 ? 50.673 39.379 94.526 1.00 9.64 314 ALA A O 1
ATOM 949 N N . VAL A 1 132 ? 48.990 40.561 95.444 1.00 8.00 315 VAL A N 1
ATOM 950 C CA . VAL A 1 132 ? 49.724 40.786 96.683 1.00 10.05 315 VAL A CA 1
ATOM 951 C C . VAL A 1 132 ? 49.918 39.475 97.435 1.00 10.82 315 VAL A C 1
ATOM 952 O O . VAL A 1 132 ? 50.996 39.210 97.979 1.00 12.31 315 VAL A O 1
ATOM 956 N N . ARG A 1 133 ? 48.884 38.629 97.468 1.00 10.58 316 ARG A N 1
ATOM 957 C CA . ARG A 1 133 ? 48.978 37.372 98.206 1.00 9.44 316 ARG A CA 1
ATOM 958 C C . ARG A 1 133 ? 50.108 36.496 97.677 1.00 12.65 316 ARG A C 1
ATOM 959 O O . ARG A 1 133 ? 50.839 35.874 98.456 1.00 11.91 316 ARG A O 1
ATOM 967 N N . ARG A 1 134 ? 50.279 36.451 96.359 1.00 10.42 317 ARG A N 1
ATOM 968 C CA . ARG A 1 134 ? 51.190 35.502 95.733 1.00 10.34 317 ARG A CA 1
ATOM 969 C C . ARG A 1 134 ? 52.609 36.037 95.560 1.00 12.99 317 ARG A C 1
ATOM 970 O O . ARG A 1 134 ? 53.457 35.322 95.016 1.00 15.73 317 ARG A O 1
ATOM 978 N N . ARG A 1 135 ? 52.898 37.255 96.018 1.00 12.53 318 ARG A N 1
ATOM 979 C CA . ARG A 1 135 ? 54.201 37.887 95.815 1.00 13.30 318 ARG A CA 1
ATOM 980 C C . ARG A 1 135 ? 54.969 37.888 97.131 1.00 16.27 318 ARG A C 1
ATOM 981 O O . ARG A 1 135 ? 54.637 38.647 98.047 1.00 17.02 318 ARG A O 1
ATOM 989 N N . ASP A 1 136 ? 56.018 37.065 97.211 1.00 14.58 319 ASP A N 1
ATOM 990 C CA . ASP A 1 136 ? 56.735 36.901 98.472 1.00 10.92 319 ASP A CA 1
ATOM 991 C C . ASP A 1 136 ? 57.614 38.105 98.799 1.00 14.11 319 ASP A C 1
ATOM 992 O O . ASP A 1 136 ? 57.919 38.343 99.973 1.00 11.72 319 ASP A O 1
ATOM 997 N N . SER A 1 137 ? 58.026 38.873 97.792 1.00 10.06 320 SER A N 1
ATOM 998 C CA . SER A 1 137 ? 59.039 39.906 97.971 1.00 11.71 320 SER A CA 1
ATOM 999 C C . SER A 1 137 ? 58.481 41.245 98.445 1.00 12.58 320 SER A C 1
ATOM 1000 O O . SER A 1 137 ? 59.267 42.161 98.713 1.00 12.00 320 SER A O 1
ATOM 1003 N N . LEU A 1 138 ? 57.162 41.380 98.567 1.00 11.44 321 LEU A N 1
ATOM 1004 C CA . LEU A 1 138 ? 56.565 42.655 98.938 1.00 8.26 321 LEU A CA 1
ATOM 1005 C C . LEU A 1 138 ? 56.886 43.007 100.392 1.00 12.41 321 LEU A C 1
ATOM 1006 O O . LEU A 1 138 ? 57.069 42.119 101.229 1.00 13.52 321 LEU A O 1
ATOM 1011 N N . PRO A 1 139 ? 56.953 44.297 100.720 1.00 11.09 322 PRO A N 1
ATOM 1012 C CA . PRO A 1 139 ? 57.144 44.692 102.120 1.00 9.48 322 PRO A CA 1
ATOM 1013 C C . PRO A 1 139 ? 55.860 44.535 102.921 1.00 10.35 322 PRO A C 1
ATOM 1014 O O . PRO A 1 139 ? 54.767 44.369 102.374 1.00 12.74 322 PRO A O 1
ATOM 1018 N N . ARG A 1 140 ? 56.012 44.605 104.248 1.00 9.80 323 ARG A N 1
ATOM 1019 C CA . ARG A 1 140 ? 54.881 44.363 105.141 1.00 10.16 323 ARG A CA 1
ATOM 1020 C C . ARG A 1 140 ? 53.742 45.348 104.891 1.00 14.34 323 ARG A C 1
ATOM 1021 O O . ARG A 1 140 ? 52.565 44.989 105.017 1.00 10.05 323 ARG A O 1
ATOM 1029 N N . ILE A 1 141 ? 54.068 46.592 104.525 1.00 9.97 324 ILE A N 1
ATOM 1030 C CA . ILE A 1 141 ? 53.028 47.599 104.332 1.00 10.34 324 ILE A CA 1
ATOM 1031 C C . ILE A 1 141 ? 52.068 47.186 103.224 1.00 11.26 324 ILE A C 1
ATOM 1032 O O . ILE A 1 141 ? 50.867 47.473 103.294 1.00 10.61 324 ILE A O 1
ATOM 1037 N N . ALA A 1 142 ? 52.567 46.493 102.198 1.00 9.19 325 ALA A N 1
ATOM 1038 C CA . ALA A 1 142 ? 51.697 46.053 101.113 1.00 12.23 325 ALA A CA 1
ATOM 1039 C C . ALA A 1 142 ? 50.691 45.021 101.603 1.00 10.86 325 ALA A C 1
ATOM 1040 O O . ALA A 1 142 ? 49.502 45.097 101.278 1.00 11.83 325 ALA A O 1
ATOM 1042 N N . GLN A 1 143 ? 51.150 44.042 102.387 1.00 11.65 326 GLN A N 1
ATOM 1043 C CA . GLN A 1 143 ? 50.221 43.080 102.968 1.00 11.52 326 GLN A CA 1
ATOM 1044 C C . GLN A 1 143 ? 49.252 43.756 103.928 1.00 9.30 326 GLN A C 1
ATOM 1045 O O . GLN A 1 143 ? 48.117 43.297 104.093 1.00 13.18 326 GLN A O 1
ATOM 1051 N N . ALA A 1 144 ? 49.673 44.860 104.548 1.00 9.98 327 ALA A N 1
ATOM 1052 C CA . ALA A 1 144 ? 48.875 45.469 105.607 1.00 12.91 327 ALA A CA 1
ATOM 1053 C C . ALA A 1 144 ? 47.692 46.259 105.055 1.00 12.64 327 ALA A C 1
ATOM 1054 O O . ALA A 1 144 ? 46.609 46.248 105.650 1.00 9.61 327 ALA A O 1
ATOM 1056 N N . ILE A 1 145 ? 47.868 46.958 103.931 1.00 10.73 328 ILE A N 1
ATOM 1057 C CA . ILE A 1 145 ? 46.853 47.900 103.475 1.00 14.24 328 ILE A CA 1
ATOM 1058 C C . ILE A 1 145 ? 46.324 47.573 102.084 1.00 11.24 328 ILE A C 1
ATOM 1059 O O . ILE A 1 145 ? 45.559 48.357 101.523 1.00 13.49 328 ILE A O 1
ATOM 1064 N N . ALA A 1 146 ? 46.710 46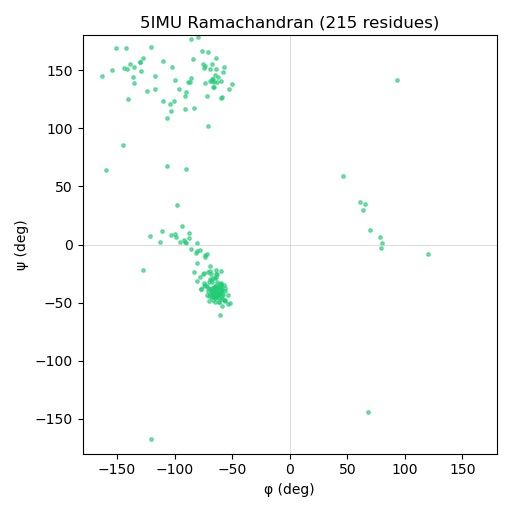.431 101.510 1.00 11.41 329 ALA A N 1
ATOM 1065 C CA . ALA A 1 146 ? 46.176 46.057 100.202 1.00 10.22 329 ALA A CA 1
ATOM 1066 C C . ALA A 1 146 ? 44.655 45.955 100.242 1.00 14.57 329 ALA A C 1
ATOM 1067 O O . ALA A 1 146 ? 43.958 46.586 99.440 1.00 12.19 329 ALA A O 1
ATOM 1069 N N . LEU A 1 147 ? 44.130 45.170 101.185 1.00 12.38 330 LEU A N 1
ATOM 1070 C CA . LEU A 1 147 ? 42.672 45.013 101.270 1.00 10.15 330 LEU A CA 1
ATOM 1071 C C . LEU A 1 147 ? 41.990 46.288 101.722 1.00 14.66 330 LEU A C 1
ATOM 1072 O O . LEU A 1 147 ? 40.952 46.653 101.121 1.00 14.44 330 LEU A O 1
ATOM 1077 N N . 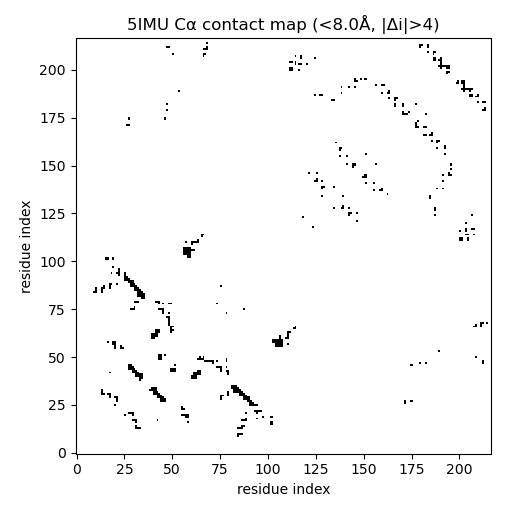PRO A 1 148 ? 42.457 47.021 102.745 1.00 13.19 331 PRO A N 1
ATOM 1078 C CA . PRO A 1 148 ? 41.837 48.318 103.056 1.00 11.66 331 PRO A CA 1
ATOM 1079 C C . PRO A 1 148 ? 41.815 49.286 101.884 1.00 11.54 331 PRO A C 1
ATOM 1080 O O . PRO A 1 148 ? 40.837 50.025 101.722 1.00 15.24 331 PRO A O 1
ATOM 1084 N N . ALA A 1 149 ? 42.869 49.306 101.064 1.00 9.57 332 ALA A N 1
ATOM 1085 C CA . ALA A 1 149 ? 42.880 50.191 99.903 1.00 15.42 332 ALA A CA 1
ATOM 1086 C C . ALA A 1 149 ? 41.803 49.796 98.900 1.00 15.44 332 ALA A C 1
ATOM 1087 O O . ALA A 1 149 ? 41.121 50.659 98.334 1.00 17.28 332 ALA A O 1
ATOM 1089 N N . VAL A 1 150 ? 41.635 48.493 98.668 1.00 11.75 333 VAL A N 1
ATOM 1090 C CA . VAL A 1 150 ? 40.603 48.027 97.747 1.00 17.28 333 VAL A CA 1
ATOM 1091 C C . VAL A 1 150 ? 39.215 48.298 98.315 1.00 19.64 333 VAL A C 1
ATOM 1092 O O . VAL A 1 150 ? 38.304 48.719 97.590 1.00 22.35 333 VAL A O 1
ATOM 1096 N N . ARG A 1 151 ? 39.030 48.076 99.618 1.00 13.56 334 ARG A N 1
ATOM 1097 C CA . ARG A 1 151 ? 37.744 48.345 100.249 1.00 15.92 334 ARG A CA 1
ATOM 1098 C C . ARG A 1 151 ? 37.477 49.836 100.432 1.00 20.22 334 ARG A C 1
ATOM 1099 O O . ARG A 1 151 ? 36.349 50.203 100.776 1.00 16.28 334 ARG A O 1
ATOM 1107 N N . LYS A 1 152 ? 38.484 50.690 100.221 1.00 14.90 335 LYS A N 1
ATOM 1108 C CA . LYS A 1 152 ? 38.355 52.144 100.355 1.00 20.18 335 LYS A CA 1
ATOM 1109 C C . LYS A 1 152 ? 37.956 52.551 101.772 1.00 18.64 335 LYS A C 1
ATOM 1110 O O . LYS A 1 152 ? 37.202 53.506 101.974 1.00 23.87 335 LYS A O 1
ATOM 1116 N N . THR A 1 153 ? 38.474 51.833 102.766 1.00 14.99 336 THR A N 1
ATOM 1117 C CA . THR A 1 153 ? 38.179 52.163 104.154 1.00 15.84 336 THR A CA 1
ATOM 1118 C C . THR A 1 153 ? 39.030 53.305 104.688 1.00 21.87 336 THR A C 1
ATOM 1119 O O . THR A 1 153 ? 38.690 53.873 105.731 1.00 23.60 336 THR A O 1
ATOM 1123 N N . GLY A 1 154 ? 40.119 53.651 104.008 1.00 22.56 337 GLY A N 1
ATOM 1124 C CA . GLY A 1 154 ? 41.011 54.682 104.495 1.00 18.39 337 GLY A CA 1
ATOM 1125 C C . GLY A 1 154 ? 42.139 54.099 105.318 1.00 20.82 337 GLY A C 1
ATOM 1126 O O . GLY A 1 154 ? 41.933 53.151 106.080 1.00 20.55 337 GLY A O 1
ATOM 1127 N N . VAL A 1 155 ? 43.339 54.651 105.168 1.00 16.80 338 VAL A N 1
ATOM 1128 C CA . VAL A 1 155 ? 44.512 54.179 105.887 1.00 16.44 338 VAL A CA 1
ATOM 1129 C C . VAL A 1 155 ? 45.058 55.325 106.732 1.00 16.50 338 VAL A C 1
ATOM 1130 O O . VAL A 1 155 ? 44.635 56.474 106.613 1.00 15.59 338 VAL A O 1
ATOM 1134 N N . LEU A 1 156 ? 46.009 54.990 107.600 1.00 16.49 339 LEU A N 1
ATOM 1135 C CA . LEU A 1 156 ? 46.613 55.985 108.468 1.00 15.99 339 LEU A CA 1
ATOM 1136 C C . LEU A 1 156 ? 47.739 56.717 107.743 1.00 16.39 339 LEU A C 1
ATOM 1137 O O . LEU A 1 156 ? 48.298 56.234 106.755 1.00 14.81 339 LEU A O 1
ATOM 1142 N N . GLU A 1 157 ? 48.073 57.905 108.253 1.00 14.83 340 GLU A N 1
ATOM 1143 C CA . GLU A 1 157 ? 49.106 58.709 107.610 1.00 22.43 340 GLU A CA 1
ATOM 1144 C C . GLU A 1 157 ? 50.457 58.013 107.652 1.00 16.61 340 GLU A C 1
ATOM 1145 O O . GLU A 1 157 ? 51.212 58.046 106.674 1.00 12.67 340 GLU A O 1
ATOM 1151 N N . ASN A 1 158 ? 50.791 57.393 108.786 1.00 13.32 341 ASN A N 1
ATOM 1152 C CA . ASN A 1 158 ? 52.056 56.676 108.863 1.00 13.45 341 ASN A CA 1
ATOM 1153 C C . ASN A 1 158 ? 52.087 55.512 107.884 1.00 12.14 341 ASN A C 1
ATOM 1154 O O . ASN A 1 158 ? 53.167 55.101 107.447 1.00 12.82 341 ASN A O 1
ATOM 1159 N N . GLU A 1 159 ? 50.918 54.981 107.519 1.00 10.16 342 GLU A N 1
ATOM 1160 C CA . GLU A 1 159 ? 50.878 53.897 106.545 1.00 11.20 342 GLU A CA 1
ATOM 1161 C C . GLU A 1 159 ? 51.089 54.421 105.129 1.00 8.73 342 GLU A C 1
ATOM 1162 O O . GLU A 1 159 ? 51.763 53.775 104.318 1.00 10.85 342 GLU A O 1
ATOM 1168 N N . ALA A 1 160 ? 50.534 55.595 104.817 1.00 11.10 343 ALA A N 1
ATOM 1169 C CA . ALA A 1 160 ? 50.835 56.233 103.540 1.00 11.40 343 ALA A CA 1
ATOM 1170 C C . ALA A 1 160 ? 52.302 56.637 103.463 1.00 12.70 343 ALA A C 1
ATOM 1171 O O . ALA A 1 160 ? 52.935 56.512 102.408 1.00 12.21 343 ALA A O 1
ATOM 1173 N N . GLU A 1 161 ? 52.860 57.119 104.576 1.00 9.88 344 GLU A N 1
ATOM 1174 C CA . GLU A 1 161 ? 54.265 57.513 104.598 1.00 11.65 344 GLU A CA 1
ATOM 1175 C C . GLU A 1 161 ? 55.176 56.313 104.365 1.00 13.35 344 GLU A C 1
ATOM 1176 O O . GLU A 1 161 ? 56.140 56.391 103.594 1.00 10.79 344 GLU A O 1
ATOM 1182 N N . LEU A 1 162 ? 54.884 55.191 105.027 1.00 11.25 345 LEU A N 1
ATOM 1183 C CA . LEU A 1 162 ? 55.695 53.991 104.841 1.00 11.08 345 LEU A CA 1
ATOM 1184 C C . LEU A 1 162 ? 55.568 53.458 103.420 1.00 8.38 345 LEU A C 1
ATOM 1185 O O . LEU A 1 162 ? 56.566 53.056 102.810 1.00 9.78 345 LEU A O 1
ATOM 1190 N N . LEU A 1 163 ? 54.347 53.447 102.878 1.00 8.93 346 LEU A N 1
ATOM 1191 C CA . LEU A 1 163 ? 54.149 52.996 101.504 1.00 9.44 346 LEU A CA 1
ATOM 1192 C C . LEU A 1 163 ? 54.988 53.818 100.533 1.00 10.82 346 LEU A C 1
ATOM 1193 O O . LEU A 1 163 ? 55.674 53.266 99.664 1.00 10.25 346 LEU A O 1
ATOM 1198 N N . HIS A 1 164 ? 54.952 55.145 100.669 1.00 8.55 347 HIS A N 1
ATOM 1199 C CA . HIS A 1 164 ? 55.736 55.980 99.768 1.00 11.44 347 HIS A CA 1
ATOM 1200 C C . HIS A 1 164 ? 57.228 55.769 99.981 1.00 12.07 347 HIS A C 1
ATOM 1201 O O . HIS A 1 164 ? 58.008 55.798 99.022 1.00 11.51 347 HIS A O 1
ATOM 1208 N N . GLY A 1 165 ? 57.645 55.560 101.232 1.00 9.15 348 GLY A N 1
ATOM 1209 C CA . GLY A 1 165 ? 59.045 55.270 101.490 1.00 7.36 348 GLY A CA 1
ATOM 1210 C C . GLY A 1 165 ? 59.500 53.987 100.823 1.00 10.69 348 GLY A C 1
ATOM 1211 O O . GLY A 1 165 ? 60.632 53.891 100.342 1.00 11.54 348 GLY A O 1
ATOM 1212 N N . CYS A 1 166 ? 58.620 52.984 100.774 1.00 8.81 349 CYS A N 1
ATOM 1213 C CA . CYS A 1 166 ? 58.968 51.735 100.107 1.00 8.30 349 CYS A CA 1
ATOM 1214 C C . CYS A 1 166 ? 58.956 51.883 98.590 1.00 9.08 349 CYS A C 1
ATOM 1215 O O . CYS A 1 166 ? 59.747 51.228 97.902 1.00 10.45 349 CYS A O 1
ATOM 1218 N N . ILE A 1 167 ? 58.071 52.726 98.054 1.00 8.77 350 ILE A N 1
ATOM 1219 C CA . ILE A 1 167 ? 58.079 52.997 96.617 1.00 10.24 350 ILE A CA 1
ATOM 1220 C C . ILE A 1 167 ? 59.383 53.675 96.216 1.00 12.68 350 ILE A C 1
ATOM 1221 O O . ILE A 1 167 ? 60.024 53.297 95.227 1.00 10.21 350 ILE A O 1
ATOM 1226 N N . THR A 1 168 ? 59.798 54.688 96.983 1.00 8.33 351 THR A N 1
ATOM 1227 C CA . THR A 1 168 ? 61.049 55.379 96.691 1.00 12.93 351 THR A CA 1
ATOM 1228 C C . THR A 1 168 ? 62.235 54.425 96.765 1.00 9.59 351 THR A C 1
ATOM 1229 O O . THR A 1 168 ? 63.178 54.530 95.971 1.00 9.64 351 THR A O 1
ATOM 1233 N N . ALA A 1 169 ? 62.197 53.475 97.702 1.00 7.18 352 ALA A N 1
ATOM 1234 C CA . ALA A 1 169 ? 63.324 52.565 97.879 1.00 9.21 352 ALA A CA 1
ATOM 1235 C C . ALA A 1 169 ? 63.449 51.588 96.713 1.00 9.46 352 ALA A C 1
ATOM 1236 O O . ALA A 1 169 ? 64.556 51.347 96.219 1.00 10.30 352 ALA A O 1
ATOM 1238 N N . VAL A 1 170 ? 62.334 51.004 96.262 1.00 11.24 353 VAL A N 1
ATOM 1239 C CA . VAL A 1 170 ? 62.428 50.083 95.133 1.00 10.62 353 VAL A CA 1
ATOM 1240 C C . VAL A 1 170 ? 62.749 50.843 93.852 1.00 10.67 353 VAL A C 1
ATOM 1241 O O . VAL A 1 170 ? 63.434 50.317 92.965 1.00 11.28 353 VAL A O 1
ATOM 1245 N N . LYS A 1 171 ? 62.278 52.089 93.736 1.00 11.39 354 LYS A N 1
ATOM 1246 C CA . LYS A 1 171 ? 62.675 52.928 92.610 1.00 7.95 354 LYS A CA 1
ATOM 1247 C C . LYS A 1 171 ? 64.190 53.052 92.538 1.00 10.72 354 LYS A C 1
ATOM 1248 O O . LYS A 1 171 ? 64.792 52.881 91.472 1.00 10.62 354 LYS A O 1
ATOM 1254 N N . GLU A 1 172 ? 64.823 53.346 93.675 1.00 9.49 355 GLU A N 1
ATOM 1255 C CA . GLU A 1 172 ? 66.272 53.513 93.694 1.00 10.07 355 GLU A CA 1
ATOM 1256 C C . GLU A 1 172 ? 66.990 52.183 93.503 1.00 13.32 355 GLU A C 1
ATOM 1257 O O . GLU A 1 172 ? 68.033 52.127 92.842 1.00 13.14 355 GLU A O 1
ATOM 1263 N N . SER A 1 173 ? 66.455 51.105 94.078 1.00 9.38 356 SER A N 1
ATOM 1264 C CA . SER A 1 173 ? 67.037 49.785 93.852 1.00 11.11 356 SER A CA 1
ATOM 1265 C C . SER A 1 173 ? 67.042 49.439 92.368 1.00 14.57 356 SER A C 1
ATOM 1266 O O . SER A 1 173 ? 68.058 48.993 91.823 1.00 10.10 356 SER A O 1
ATOM 1269 N N . VAL A 1 174 ? 65.915 49.663 91.692 1.00 11.98 357 VAL A N 1
ATOM 1270 C CA . VAL A 1 174 ? 65.795 49.281 90.288 1.00 13.64 357 VAL A CA 1
ATOM 1271 C C . VAL A 1 174 ? 66.670 50.167 89.411 1.00 14.32 357 VAL A C 1
ATOM 1272 O O . VAL A 1 174 ? 67.423 49.677 88.561 1.00 17.41 357 VAL A O 1
ATOM 1276 N N . LEU A 1 175 ? 66.584 51.486 89.598 1.00 12.72 358 LEU A N 1
ATOM 1277 C CA . LEU A 1 175 ? 67.287 52.399 88.705 1.00 13.91 358 LEU A CA 1
ATOM 1278 C C . LEU A 1 175 ? 68.796 52.363 88.902 1.00 21.14 358 LEU A C 1
ATOM 1279 O O . LEU A 1 175 ? 69.535 52.699 87.972 1.00 21.71 358 LEU A O 1
ATOM 1284 N N . LYS A 1 176 ? 69.272 51.952 90.078 1.00 17.56 359 LYS A N 1
ATOM 1285 C CA . LYS A 1 176 ? 70.706 51.767 90.258 1.00 18.04 359 LYS A CA 1
ATOM 1286 C C . LYS A 1 176 ? 71.190 50.462 89.635 1.00 18.61 359 LYS A C 1
ATOM 1287 O O . LYS A 1 176 ? 72.353 50.370 89.224 1.00 25.47 359 LYS A O 1
ATOM 1293 N N . ALA A 1 177 ? 70.319 49.453 89.546 1.00 15.77 360 ALA A N 1
ATOM 1294 C CA . ALA A 1 177 ? 70.699 48.194 88.917 1.00 19.15 360 ALA A CA 1
ATOM 1295 C C . ALA A 1 177 ? 70.572 48.252 87.400 1.00 23.54 360 ALA A C 1
ATOM 1296 O O . ALA A 1 177 ? 71.233 47.476 86.699 1.00 18.92 360 ALA A O 1
ATOM 1298 N N . TYR A 1 178 ? 69.732 49.148 86.887 1.00 16.87 361 TYR A N 1
ATOM 1299 C CA . TYR A 1 178 ? 69.562 49.375 85.451 1.00 18.08 361 TYR A CA 1
ATOM 1300 C C . TYR A 1 178 ? 70.919 49.570 84.770 1.00 13.76 361 TYR A C 1
ATOM 1301 O O . TYR A 1 178 ? 71.792 50.249 85.311 1.00 17.02 361 TYR A O 1
ATOM 1310 N N . PRO A 1 179 ? 71.103 48.974 83.580 1.00 15.96 362 PRO A N 1
ATOM 1311 C CA . PRO A 1 179 ? 70.109 48.196 82.828 1.00 17.87 362 PRO A CA 1
ATOM 1312 C C . PRO A 1 179 ? 70.056 46.711 83.189 1.00 21.64 362 PRO A C 1
ATOM 1313 O O . PRO A 1 179 ? 69.393 45.949 82.485 1.00 17.56 362 PRO A O 1
ATOM 1317 N N . SER A 1 180 ? 70.740 46.307 84.261 1.00 19.05 363 SER A N 1
ATOM 1318 C CA . SER A 1 180 ? 70.736 44.923 84.721 1.00 23.66 363 SER A CA 1
ATOM 1319 C C . SER A 1 180 ? 69.751 44.696 85.863 1.00 26.03 363 SER A C 1
ATOM 1320 O O . SER A 1 180 ? 70.004 43.878 86.755 1.00 25.77 363 SER A O 1
ATOM 1323 N N . HIS A 1 181 ? 68.630 45.409 85.849 1.00 21.79 364 HIS A N 1
ATOM 1324 C CA . HIS A 1 181 ? 67.624 45.279 86.890 1.00 18.98 364 HIS A CA 1
ATOM 1325 C C . HIS A 1 181 ? 66.828 43.990 86.720 1.00 27.35 364 HIS A C 1
ATOM 1326 O O . HIS A 1 181 ? 66.723 43.435 85.623 1.00 26.27 364 HIS A O 1
ATOM 1333 N N . GLU A 1 182 ? 66.262 43.514 87.825 1.00 26.33 365 GLU A N 1
ATOM 1334 C CA . GLU A 1 182 ? 65.379 42.356 87.804 1.00 31.86 365 GLU A CA 1
ATOM 1335 C C . GLU A 1 182 ? 63.943 42.825 87.609 1.00 33.51 365 GLU A C 1
ATOM 1336 O O . GLU A 1 182 ? 63.468 43.703 88.338 1.00 20.47 365 GLU A O 1
ATOM 1342 N N . LEU A 1 183 ? 63.258 42.246 86.618 1.00 34.43 366 LEU A N 1
ATOM 1343 C CA . LEU A 1 183 ? 61.842 42.544 86.433 1.00 35.98 366 LEU A CA 1
ATOM 1344 C C . LEU A 1 183 ? 61.022 42.177 87.660 1.00 31.84 366 LEU A C 1
ATOM 1345 O O . LEU A 1 183 ? 59.924 42.715 87.843 1.00 30.92 366 LEU A O 1
ATOM 1350 N N . THR A 1 184 ? 61.525 41.258 88.485 1.00 33.07 367 THR A N 1
ATOM 1351 C CA . THR A 1 184 ? 60.904 40.968 89.772 1.00 38.18 367 THR A CA 1
ATOM 1352 C C . THR A 1 184 ? 60.735 42.238 90.598 1.00 26.98 367 THR A C 1
ATOM 1353 O O . THR A 1 184 ? 59.643 42.527 91.102 1.00 21.71 367 THR A O 1
ATOM 1357 N N . ALA A 1 185 ? 61.813 43.014 90.744 1.00 24.29 368 ALA A N 1
ATOM 1358 C CA . ALA A 1 185 ? 61.736 44.248 91.518 1.00 24.21 368 ALA A CA 1
ATOM 1359 C C . ALA A 1 185 ? 60.864 45.290 90.831 1.00 16.02 368 ALA A C 1
ATOM 1360 O O . ALA A 1 185 ? 60.203 46.086 91.508 1.00 12.70 368 ALA A O 1
ATOM 1362 N N . VAL A 1 186 ? 60.846 45.302 89.497 1.00 15.06 369 VAL A N 1
ATOM 1363 C CA . VAL A 1 186 ? 59.972 46.225 88.778 1.00 20.52 369 VAL A CA 1
ATOM 1364 C C . VAL A 1 186 ? 58.510 45.893 89.051 1.00 13.37 369 VAL A C 1
ATOM 1365 O O . VAL A 1 186 ? 57.682 46.789 89.258 1.00 12.99 369 VAL A O 1
ATOM 1369 N N . GLY A 1 187 ? 58.171 44.602 89.060 1.00 14.76 370 GLY A N 1
ATOM 1370 C CA . GLY A 1 187 ? 56.809 44.207 89.376 1.00 12.05 370 GLY A CA 1
ATOM 1371 C C . GLY A 1 187 ? 56.374 44.672 90.753 1.00 11.56 370 GLY A C 1
ATOM 1372 O O . GLY A 1 187 ? 55.251 45.149 90.930 1.00 12.43 370 GLY A O 1
ATOM 1373 N N . ASP A 1 188 ? 57.259 44.545 91.744 1.00 12.52 371 ASP A N 1
ATOM 1374 C CA . ASP A 1 188 ? 56.963 45.060 93.079 1.00 9.75 371 ASP A CA 1
ATOM 1375 C C . ASP A 1 188 ? 56.709 46.563 93.042 1.00 11.08 371 ASP A C 1
ATOM 1376 O O . ASP A 1 188 ? 55.769 47.063 93.670 1.00 11.72 371 ASP A O 1
ATOM 1381 N N . TRP A 1 189 ? 57.558 47.299 92.320 1.00 9.67 372 TRP A N 1
ATOM 1382 C CA . TRP A 1 189 ? 57.361 48.733 92.123 1.00 13.34 372 TRP A CA 1
ATOM 1383 C C . TRP A 1 189 ? 55.971 49.026 91.567 1.00 10.12 372 TRP A C 1
ATOM 1384 O O . TRP A 1 189 ? 55.282 49.943 92.028 1.00 9.58 372 TRP A O 1
ATOM 1395 N N . MET A 1 190 ? 55.534 48.231 90.584 1.00 11.08 373 MET A N 1
ATOM 1396 C CA . MET A 1 190 ? 54.229 48.452 89.967 1.00 10.38 373 MET A CA 1
ATOM 1397 C C . MET A 1 190 ? 53.090 48.197 90.950 1.00 11.45 373 MET A C 1
ATOM 1398 O O . MET A 1 190 ? 52.131 48.976 91.012 1.00 9.52 373 MET A O 1
ATOM 1403 N N . LEU A 1 191 ? 53.170 47.104 91.717 1.00 10.18 374 LEU A N 1
ATOM 1404 C CA . LEU A 1 191 ? 52.108 46.795 92.671 1.00 11.22 374 LEU A CA 1
ATOM 1405 C C . LEU A 1 191 ? 52.014 47.854 93.763 1.00 10.90 374 LEU A C 1
ATOM 1406 O O . LEU A 1 191 ? 50.911 48.261 94.148 1.00 10.73 374 LEU A O 1
ATOM 1411 N N . LEU A 1 192 ? 53.157 48.304 94.283 1.00 8.59 375 LEU A N 1
ATOM 1412 C CA . LEU A 1 192 ? 53.135 49.365 95.284 1.00 11.15 375 LEU A CA 1
ATOM 1413 C C . LEU A 1 192 ? 52.571 50.657 94.703 1.00 10.13 375 LEU A C 1
ATOM 1414 O O . LEU A 1 192 ? 51.840 51.386 95.386 1.00 8.91 375 LEU A O 1
ATOM 1419 N N . ALA A 1 193 ? 52.900 50.954 93.442 1.00 9.22 376 ALA A N 1
ATOM 1420 C CA . ALA A 1 193 ? 52.381 52.157 92.798 1.00 11.12 376 ALA A CA 1
ATOM 1421 C C . ALA A 1 193 ? 50.867 52.089 92.647 1.00 12.50 376 ALA A C 1
ATOM 1422 O O . ALA A 1 193 ? 50.176 53.107 92.772 1.00 10.03 376 ALA A O 1
ATOM 1424 N N . ALA A 1 194 ? 50.334 50.895 92.375 1.00 7.63 377 ALA A N 1
ATOM 1425 C CA . ALA A 1 194 ? 48.888 50.743 92.265 1.00 14.38 377 ALA A CA 1
ATOM 1426 C C . ALA A 1 194 ? 48.205 51.005 93.601 1.00 11.38 377 ALA A C 1
ATOM 1427 O O . ALA A 1 194 ? 47.147 51.642 93.652 1.00 8.98 377 ALA A O 1
ATOM 1429 N N . ILE A 1 195 ? 48.802 50.527 94.697 1.00 9.16 378 ILE A N 1
ATOM 1430 C CA . ILE A 1 195 ? 48.221 50.747 96.018 1.00 10.38 378 ILE A CA 1
ATOM 1431 C C . ILE A 1 195 ? 48.199 52.234 96.355 1.00 9.65 378 ILE A C 1
ATOM 1432 O O . ILE A 1 195 ? 47.204 52.750 96.878 1.00 10.63 378 ILE A O 1
ATOM 1437 N N . GLU A 1 196 ? 49.287 52.951 96.054 1.00 8.35 379 GLU A N 1
ATOM 1438 C CA . GLU A 1 196 ? 49.328 54.374 96.385 1.00 10.68 379 GLU A CA 1
ATOM 1439 C C . GLU A 1 196 ? 48.303 55.162 95.581 1.00 10.74 379 GLU A C 1
ATOM 1440 O O . GLU A 1 196 ? 47.610 56.026 96.128 1.00 10.37 379 GLU A O 1
ATOM 1446 N N . ALA A 1 197 ? 48.200 54.890 94.279 1.00 9.18 380 ALA A N 1
ATOM 1447 C CA . ALA A 1 197 ? 47.183 55.556 93.472 1.00 9.42 380 ALA A CA 1
ATOM 1448 C C . ALA A 1 197 ? 45.785 55.256 93.996 1.00 12.41 380 ALA A C 1
ATOM 1449 O O . ALA A 1 197 ? 44.894 56.112 93.944 1.00 11.91 380 ALA A O 1
ATOM 1451 N N . LEU A 1 198 ? 45.579 54.043 94.513 1.00 12.03 381 LEU A N 1
ATOM 1452 C CA . LEU A 1 198 ? 44.275 53.663 95.045 1.00 11.39 381 LEU A CA 1
ATOM 1453 C C . LEU A 1 198 ? 43.915 54.498 96.270 1.00 13.33 381 LEU A C 1
ATOM 1454 O O . LEU A 1 198 ? 42.818 55.064 96.349 1.00 15.67 381 LEU A O 1
ATOM 1459 N N . ILE A 1 199 ? 44.830 54.598 97.240 1.00 9.46 382 ILE A N 1
ATOM 1460 C CA . ILE A 1 199 ? 44.516 55.371 98.437 1.00 14.29 382 ILE A CA 1
ATOM 1461 C C . ILE A 1 199 ? 44.434 56.863 98.135 1.00 13.15 382 ILE A C 1
ATOM 1462 O O . ILE A 1 199 ? 43.837 57.614 98.914 1.00 15.47 382 ILE A O 1
ATOM 1467 N N . ASP A 1 200 ? 44.999 57.312 97.015 1.00 11.73 383 ASP A N 1
ATOM 1468 C CA . ASP A 1 200 ? 44.863 58.694 96.568 1.00 14.67 383 ASP A CA 1
ATOM 1469 C C . ASP A 1 200 ? 43.619 58.931 95.720 1.00 17.07 383 ASP A C 1
ATOM 1470 O O . ASP A 1 200 ? 43.459 60.033 95.186 1.00 14.05 383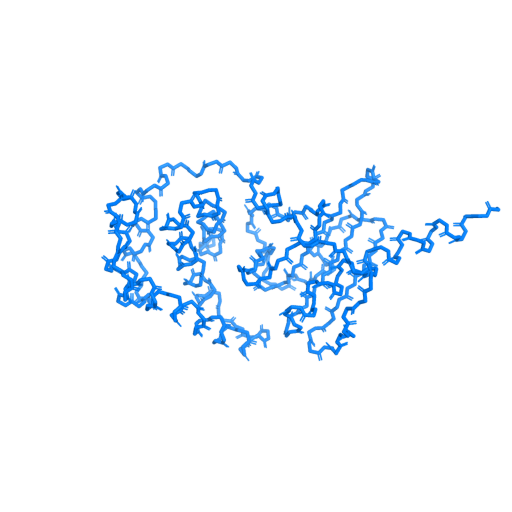 ASP A O 1
ATOM 1475 N N . GLU A 1 201 ? 42.754 57.926 95.571 1.00 15.74 384 GLU A N 1
ATOM 1476 C CA . GLU A 1 201 ? 41.534 58.024 94.764 1.00 16.36 384 GLU A CA 1
ATOM 1477 C C . GLU A 1 201 ? 41.832 58.262 93.287 1.00 18.70 384 GLU A C 1
ATOM 1478 O O . GLU A 1 201 ? 41.037 58.881 92.576 1.00 19.38 384 GLU A O 1
ATOM 1484 N N . GLN A 1 202 ? 42.972 57.778 92.805 1.00 10.46 385 GLN A N 1
ATOM 1485 C CA . GLN A 1 202 ? 43.282 57.832 91.378 1.00 15.05 385 GLN A CA 1
ATOM 1486 C C . GLN A 1 202 ? 43.157 56.426 90.790 1.00 14.99 385 GLN A C 1
ATOM 1487 O O . GLN A 1 202 ? 44.124 55.792 90.369 1.00 12.04 385 GLN A O 1
ATOM 1493 N N . ASP A 1 203 ? 41.905 55.955 90.771 1.00 16.32 386 ASP A N 1
ATOM 1494 C CA . ASP A 1 203 ? 41.614 54.571 90.402 1.00 15.94 386 ASP A CA 1
ATOM 1495 C C . ASP A 1 203 ? 42.085 54.238 88.993 1.00 18.85 386 ASP A C 1
ATOM 1496 O O . ASP A 1 203 ? 42.477 53.095 88.726 1.00 13.60 386 ASP A O 1
ATOM 1501 N N . TYR A 1 204 ? 42.048 55.206 88.076 1.00 13.20 387 TYR A N 1
ATOM 1502 C CA . TYR A 1 204 ? 42.540 54.939 86.730 1.00 13.56 387 TYR A CA 1
ATOM 1503 C C . TYR A 1 204 ? 44.049 54.730 86.719 1.00 13.15 387 TYR A C 1
ATOM 1504 O O . TYR A 1 204 ? 44.562 53.981 85.880 1.00 13.76 387 TYR A O 1
ATOM 1513 N N . LEU A 1 205 ? 44.775 55.379 87.635 1.00 15.05 388 LEU A N 1
ATOM 1514 C CA . LEU A 1 205 ? 46.210 55.133 87.744 1.00 12.17 388 LEU A CA 1
ATOM 1515 C C . LEU A 1 205 ? 46.491 53.764 88.346 1.00 14.57 388 LEU A C 1
ATOM 1516 O O . LEU A 1 205 ? 47.384 53.047 87.878 1.00 16.05 388 LEU A O 1
ATOM 1521 N N . ALA A 1 206 ? 45.754 53.393 89.398 1.00 11.67 389 ALA A N 1
ATOM 1522 C CA . ALA A 1 206 ? 45.876 52.050 89.954 1.00 14.91 389 ALA A CA 1
ATOM 1523 C C . ALA A 1 206 ? 45.615 50.997 88.887 1.00 12.92 389 ALA A C 1
ATOM 1524 O O . ALA A 1 206 ? 46.303 49.972 88.829 1.00 11.65 389 ALA A O 1
ATOM 1526 N N . ASN A 1 207 ? 44.630 51.247 88.024 1.00 11.78 390 ASN A N 1
ATOM 1527 C CA . ASN A 1 207 ? 44.359 50.350 86.907 1.00 13.89 390 ASN A CA 1
ATOM 1528 C C . ASN A 1 207 ? 45.559 50.264 85.970 1.00 15.53 390 ASN A C 1
ATOM 1529 O O . ASN A 1 207 ? 45.964 49.170 85.558 1.00 11.04 390 ASN A O 1
ATOM 1534 N N . TYR A 1 208 ? 46.146 51.415 85.629 1.00 13.65 391 TYR A N 1
ATOM 1535 C CA . TYR A 1 208 ? 47.311 51.447 84.747 1.00 11.19 391 TYR A CA 1
ATOM 1536 C C . TYR A 1 208 ? 48.442 50.584 85.293 1.00 11.13 391 TYR A C 1
ATOM 1537 O O . TYR A 1 208 ? 49.024 49.768 84.569 1.00 11.12 391 TYR A O 1
ATOM 1546 N N . HIS A 1 209 ? 48.764 50.746 86.577 1.00 9.73 392 HIS A N 1
ATOM 1547 C CA . HIS A 1 209 ? 49.887 50.009 87.146 1.00 9.35 392 HIS A CA 1
ATOM 1548 C C . HIS A 1 209 ? 49.559 48.528 87.302 1.00 12.17 392 HIS A C 1
ATOM 1549 O O . HIS A 1 209 ? 50.431 47.673 87.113 1.00 10.38 392 HIS A O 1
ATOM 1556 N N . LEU A 1 210 ? 48.310 48.205 87.642 1.00 10.10 393 LEU A N 1
ATOM 1557 C CA . LEU A 1 210 ? 47.924 46.803 87.778 1.00 12.17 393 LEU A CA 1
ATOM 1558 C C . LEU A 1 210 ? 47.964 46.085 86.434 1.00 17.31 393 LEU A C 1
ATOM 1559 O O . LEU A 1 210 ? 48.400 44.930 86.355 1.00 10.95 393 LEU A O 1
ATOM 1564 N N . ALA A 1 211 ? 47.501 46.745 85.370 1.00 11.11 394 ALA A N 1
ATOM 1565 C CA . ALA A 1 211 ? 47.550 46.135 84.045 1.00 13.18 394 ALA A CA 1
ATOM 1566 C C . ALA A 1 211 ? 48.986 45.863 83.619 1.00 13.86 394 ALA A C 1
ATOM 1567 O O . ALA A 1 211 ? 49.291 44.794 83.077 1.00 10.78 394 ALA A O 1
ATOM 1569 N N . TRP A 1 212 ? 49.886 46.816 83.866 1.00 10.87 395 TRP A N 1
ATOM 1570 C CA . TRP A 1 212 ? 51.283 46.610 83.507 1.00 10.29 395 TRP A CA 1
ATOM 1571 C C . TRP A 1 212 ? 51.944 45.556 84.385 1.00 15.05 395 TRP A C 1
ATOM 1572 O O . TRP A 1 212 ? 52.870 44.872 83.935 1.00 12.33 395 TRP A O 1
ATOM 1583 N N . TYR A 1 213 ? 51.492 45.410 85.632 1.00 11.01 396 TYR A N 1
ATOM 1584 C CA . TYR A 1 213 ? 52.026 44.349 86.481 1.00 11.65 396 TYR A CA 1
ATOM 1585 C C . TYR A 1 213 ? 51.761 42.976 85.873 1.00 14.02 396 TYR A C 1
ATOM 1586 O O . TYR A 1 213 ? 52.622 42.090 85.926 1.00 12.21 396 TYR A O 1
ATOM 1595 N N . ALA A 1 214 ? 50.577 42.787 85.284 1.00 11.69 397 ALA A N 1
ATOM 1596 C CA . ALA A 1 214 ? 50.201 41.475 84.763 1.00 17.58 397 ALA A CA 1
ATOM 1597 C C . ALA A 1 214 ? 51.089 41.059 83.597 1.00 20.35 397 ALA A C 1
ATOM 1598 O O . ALA A 1 214 ? 51.536 39.908 83.529 1.00 14.42 397 ALA A O 1
ATOM 1600 N N . VAL A 1 215 ? 51.348 41.975 82.661 1.00 17.64 398 VAL A N 1
ATOM 1601 C CA . VAL A 1 215 ? 52.199 41.633 81.526 1.00 16.61 398 VAL A CA 1
ATOM 1602 C C . VAL A 1 215 ? 53.667 41.569 81.922 1.00 15.73 398 VAL A C 1
ATOM 1603 O O . VAL A 1 215 ? 54.444 40.852 81.278 1.00 19.43 398 VAL A O 1
ATOM 1607 N N . THR A 1 216 ? 54.064 42.282 82.977 1.00 14.47 399 THR A N 1
ATOM 1608 C CA . THR A 1 216 ? 55.459 42.253 83.401 1.00 17.35 399 THR A CA 1
ATOM 1609 C C . THR A 1 216 ? 55.806 40.931 84.076 1.00 22.30 399 THR A C 1
ATOM 1610 O O . THR A 1 216 ? 56.927 40.429 83.928 1.00 21.09 399 THR A O 1
ATOM 1614 N N . THR A 1 217 ? 54.861 40.348 84.812 1.00 18.94 400 THR A N 1
ATOM 1615 C CA . THR A 1 217 ? 55.097 39.133 85.578 1.00 18.69 400 THR A CA 1
ATOM 1616 C C . THR A 1 217 ? 54.593 37.881 84.872 1.00 22.91 400 THR A C 1
ATOM 1617 O O . THR A 1 217 ? 54.574 36.806 85.479 1.00 22.52 400 THR A O 1
ATOM 1621 N N . ARG A 1 218 ? 54.183 37.994 83.613 1.00 24.43 401 ARG A N 1
ATOM 1622 C CA . ARG A 1 218 ? 53.658 36.841 82.895 1.00 29.13 401 ARG A CA 1
ATOM 1623 C C . ARG A 1 218 ? 54.739 35.795 82.664 1.00 23.86 401 ARG A C 1
ATOM 1624 O O . ARG A 1 218 ? 55.898 36.119 82.397 1.00 26.16 401 ARG A O 1
ATOM 1632 N N . ARG A 1 219 ? 54.347 34.530 82.765 1.00 23.12 402 ARG A N 1
ATOM 1633 C CA . ARG A 1 219 ? 55.230 33.416 82.456 1.00 23.56 402 ARG A CA 1
ATOM 1634 C C . ARG A 1 219 ? 55.299 33.220 80.942 1.00 27.48 402 ARG A C 1
ATOM 1635 O O . ARG A 1 219 ? 54.646 33.925 80.169 1.00 34.29 402 ARG A O 1
ATOM 1643 N N . GLY A 1 220 ? 56.093 32.246 80.508 1.00 38.22 403 GLY A N 1
ATOM 1644 C CA . GLY A 1 220 ? 56.289 32.005 79.090 1.00 35.82 403 GLY A CA 1
ATOM 1645 C C . GLY A 1 220 ? 55.089 31.396 78.387 1.00 44.60 403 GLY A C 1
ATOM 1646 O O . GLY A 1 220 ? 53.942 31.628 78.770 1.00 32.22 403 GLY A O 1
#

Solvent-accessible surface area: 11458 Å² total; per-residue (Å²): 152,52,72,124,78,67,169,46,60,63,62,94,85,0,53,88,5,0,41,3,0,0,70,53,5,47,66,0,7,0,0,0,0,12,69,127,84,47,112,37,0,4,0,0,0,41,1,9,20,0,0,0,0,45,62,0,120,0,0,36,113,6,61,16,18,120,28,81,69,81,170,149,105,14,64,11,85,100,12,0,49,86,36,80,14,58,5,43,11,119,25,114,71,183,18,67,145,72,38,150,99,35,35,67,71,99,1,7,164,78,8,8,53,74,28,111,162,34,117,112,24,10,80,49,0,46,76,16,4,157,161,39,152,65,17,42,211,7,0,95,55,2,5,81,40,4,24,158,140,93,57,42,114,128,87,44,28,107,93,0,97,40,26,13,53,61,20,36,48,66,2,5,152,46,25,108,94,18,125,42,77,27,0,0,12,1,0,0,4,5,0,0,42,7,8,46,84,154,70,57,66,24,0,13,3,5,3,11,3,19,53,31,21,47,175,198,124

Sequence (217 aa):
AGAVSARAAEQQRLQRIVDAVARQEPRISWAAGLRDDGTTTLLVTDLAGGWIPPHVRLPANVTLLEPTARRRDADVIDLLGAVVAVAAHESNTYVAEPGPDAPALTGDRSARSAIPKVDEFGPTLVEAVRRRDSLPRIAQAIALPAVRKTGVLENEAELLHGCITAVKESVLKAYPSHELTAVGDWMLLAAIEALIDEQDYLANYHLAWYAVTTRRG

B-factor: mean 19.3, std 9.96, range [6.79, 65.96]

Foldseek 3Di:
DCPVVVVVVVQVVQQLQQLQQCQQPQQWKKKWFAAPVRQEIEIATLLFLFDDAPSGFGFARYATDDQAADDNPQGNVNSNPDGDYMDMHHHPDDGDDDDPPRGDRPHPVVRLLPYPFDPPLLVLLLVVLVPQPPADPLCVVCSNVLSVVVADDPVSLVVLVVVLVVLVCVQSVCPPVGDLSSVLNNLSSQLSNCSNVVNNSNNRSSSSNSPSSPDDD

InterPro domains:
  IPR040604 Domain of unknown function DUF5632 [PF18646] (195-276)
  IPR040833 Domain of unknown function DUF5631 [PF18645] (304-397)

Organism: Mycobacterium tuberculosis (strain ATCC 25618 / H37Rv) (NCBI:txid83332)

Secondary structure (DSSP, 8-state):
--HHHHHHHHHHHHHHHHHHHHHH-TTS-EEEEE-TTSS-EEEEETTTTT---TTSPPPTTEEE--S----TT--HHHHH-S-SEEEEE-TT---PPP-TTSPPS--HHHHHT-SPPPTTHHHHHHHHHHT-TTS-HHHHHHHHHHHHT----HHHHHHHHHHHHHHHHHHHHHTTS--HHHHHHHHHHHHHHHHHTT-HHHHHHHHHHHHHHS---

Radius of gyration: 18.03 Å; Cα contacts (8 Å, |Δi|>4): 336; chains: 1; bounding box: 36×47×58 Å

Nearest PDB structures (foldseek):
  5imu-assembly1_A  TM=1.005E+00  e=9.755E-42  Mycobacterium tuberculosis H37Rv
  7tpb-assembly4_H  TM=2.547E-01  e=4.608E-01  Homo sapiens
  5zug-assembly1_F  TM=4.008E-01  e=4.750E+00  Escherichia coli K-12
  8qb7-assembly1_A  TM=2.554E-01  e=7.926E+00  Saccharomyces cerevisiae